Protein AF-A0A9W7CBT3-F1 (afdb_monomer_lite)

Structure (mmCIF, N/CA/C/O backbone):
data_AF-A0A9W7CBT3-F1
#
_entry.id   AF-A0A9W7CBT3-F1
#
loop_
_atom_site.group_PDB
_atom_site.id
_atom_site.type_symbol
_atom_site.label_atom_id
_atom_site.label_alt_id
_atom_site.label_comp_id
_atom_site.label_asym_id
_atom_site.label_entity_id
_atom_site.label_seq_id
_atom_site.pdbx_PDB_ins_code
_atom_site.Cartn_x
_atom_site.Cartn_y
_atom_site.Cartn_z
_atom_site.occupancy
_atom_site.B_iso_or_equiv
_atom_site.auth_seq_id
_atom_site.auth_comp_id
_atom_site.auth_asym_id
_atom_site.auth_atom_id
_atom_site.pdbx_PDB_model_num
ATOM 1 N N . MET A 1 1 ? 72.731 38.748 -38.210 1.00 48.28 1 MET A N 1
ATOM 2 C CA . MET A 1 1 ? 71.521 38.566 -37.379 1.00 48.28 1 MET A CA 1
ATOM 3 C C . MET A 1 1 ? 70.408 39.450 -37.916 1.00 48.28 1 MET A C 1
ATOM 5 O O . MET A 1 1 ? 70.454 40.651 -37.693 1.00 48.28 1 MET A O 1
ATOM 9 N N . THR A 1 2 ? 69.418 38.881 -38.605 1.00 46.97 2 THR A N 1
ATOM 10 C CA . THR A 1 2 ? 68.080 39.491 -38.714 1.00 46.97 2 THR A CA 1
ATOM 11 C C . THR A 1 2 ? 67.093 38.353 -38.960 1.00 46.97 2 THR A C 1
ATOM 13 O O . THR A 1 2 ? 67.033 37.811 -40.059 1.00 46.97 2 THR A O 1
ATOM 16 N N . GLN A 1 3 ? 66.394 37.897 -37.915 1.00 45.47 3 GLN A N 1
ATOM 17 C CA . GLN A 1 3 ? 65.294 36.953 -38.109 1.00 45.47 3 GLN A CA 1
ATOM 18 C C . GLN A 1 3 ? 64.149 37.700 -38.793 1.00 45.47 3 GLN A C 1
ATOM 20 O O . GLN A 1 3 ? 63.533 38.582 -38.200 1.00 45.47 3 GLN A O 1
ATOM 25 N N . VAL A 1 4 ? 63.889 37.363 -40.056 1.00 55.22 4 VAL A N 1
ATOM 26 C CA . VAL A 1 4 ? 62.707 37.821 -40.784 1.00 55.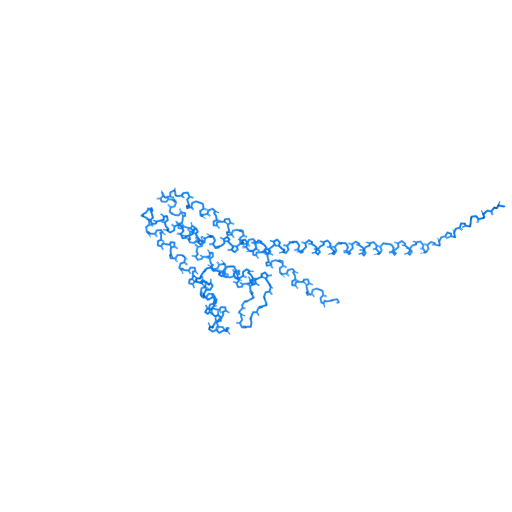22 4 VAL A CA 1
ATOM 27 C C . VAL A 1 4 ? 61.507 37.097 -40.185 1.00 55.22 4 VAL A C 1
ATOM 29 O O . VAL A 1 4 ? 61.288 35.911 -40.420 1.00 55.22 4 VAL A O 1
ATOM 32 N N . GLN A 1 5 ? 60.752 37.815 -39.361 1.00 53.84 5 GLN A N 1
ATOM 33 C CA . GLN A 1 5 ? 59.515 37.338 -38.765 1.00 53.84 5 GLN A CA 1
ATOM 34 C C . GLN A 1 5 ? 58.453 37.272 -39.874 1.00 53.84 5 GLN A C 1
ATOM 36 O O . GLN A 1 5 ? 57.788 38.257 -40.189 1.00 53.84 5 GLN A O 1
ATOM 41 N N . SER A 1 6 ? 58.335 36.120 -40.539 1.00 55.78 6 SER A N 1
ATOM 42 C CA . SER A 1 6 ? 57.326 35.900 -41.576 1.00 55.78 6 SER A CA 1
ATOM 43 C C . SER A 1 6 ? 55.936 35.885 -40.938 1.00 55.78 6 SER A C 1
ATOM 45 O O . SER A 1 6 ? 55.537 34.900 -40.310 1.00 55.78 6 SER A O 1
ATOM 47 N N . HIS A 1 7 ? 55.193 36.985 -41.071 1.00 55.69 7 HIS A N 1
ATOM 48 C CA . HIS A 1 7 ? 53.796 37.034 -40.659 1.00 55.69 7 HIS A CA 1
ATOM 49 C C . HIS A 1 7 ? 52.960 36.049 -41.496 1.00 55.69 7 HIS A C 1
ATOM 51 O O . HIS A 1 7 ? 53.066 36.048 -42.725 1.00 55.69 7 HIS A O 1
ATOM 57 N N . PRO A 1 8 ? 52.118 35.207 -40.869 1.00 62.19 8 PRO A N 1
ATOM 58 C CA . PRO A 1 8 ? 51.283 34.272 -41.609 1.00 62.19 8 PRO A CA 1
ATOM 59 C C . PRO A 1 8 ? 50.257 35.028 -42.477 1.00 62.19 8 PRO A C 1
ATOM 61 O O . PRO A 1 8 ? 49.714 36.045 -42.035 1.00 62.19 8 PRO A O 1
ATOM 64 N N . PRO A 1 9 ? 49.946 34.538 -43.693 1.00 65.75 9 PRO A N 1
ATOM 65 C CA . PRO A 1 9 ? 49.016 35.202 -44.602 1.00 65.75 9 PRO A CA 1
ATOM 66 C C . PRO A 1 9 ? 47.616 35.326 -43.982 1.00 65.75 9 PRO A C 1
ATOM 68 O O . PRO A 1 9 ? 47.065 34.362 -43.441 1.00 65.75 9 PRO A O 1
ATOM 71 N N . ASN A 1 10 ? 47.033 36.527 -44.074 1.00 67.06 10 ASN A N 1
ATOM 72 C CA . ASN A 1 10 ? 45.707 36.837 -43.539 1.00 67.06 10 ASN A CA 1
ATOM 73 C C . ASN A 1 10 ? 44.660 35.935 -44.221 1.00 67.06 10 ASN A C 1
ATOM 75 O O . ASN A 1 10 ? 44.536 35.967 -45.447 1.00 67.06 10 ASN A O 1
ATOM 79 N N . PRO A 1 11 ? 43.919 35.098 -43.473 1.00 63.03 11 PRO A N 1
ATOM 80 C CA . PRO A 1 11 ? 43.039 34.118 -44.086 1.00 63.03 11 PRO A CA 1
ATOM 81 C C . PRO A 1 11 ? 41.908 34.800 -44.858 1.00 63.03 11 PRO A C 1
ATOM 83 O O . PRO A 1 11 ? 41.300 35.757 -44.367 1.00 63.03 11 PRO A O 1
ATOM 86 N N . SER A 1 12 ? 41.608 34.266 -46.045 1.00 70.50 12 SER A N 1
ATOM 87 C CA . SER A 1 12 ? 40.535 34.753 -46.910 1.00 70.50 12 SER A CA 1
ATOM 88 C C . SER A 1 12 ? 39.185 34.791 -46.167 1.00 70.50 12 SER A C 1
ATOM 90 O O . SER A 1 12 ? 38.934 33.962 -45.280 1.00 70.50 12 SER A O 1
ATOM 92 N N . PRO A 1 13 ? 38.297 35.746 -46.496 1.00 71.50 13 PRO A N 1
ATOM 93 C CA . PRO A 1 13 ? 37.038 35.956 -45.776 1.00 71.50 13 PRO A CA 1
ATOM 94 C C . PRO A 1 13 ? 36.154 34.698 -45.700 1.00 71.50 13 PRO A C 1
ATOM 96 O O . PRO A 1 13 ? 35.570 34.413 -44.653 1.00 71.50 13 PRO A O 1
ATOM 99 N N . THR A 1 14 ? 36.150 33.868 -46.744 1.00 69.31 14 THR A N 1
ATOM 100 C CA . THR A 1 14 ? 35.477 32.558 -46.780 1.00 69.31 14 THR A CA 1
ATOM 101 C C . THR A 1 14 ? 36.038 31.562 -45.762 1.00 69.31 14 THR A C 1
ATOM 103 O O . THR A 1 14 ? 35.271 30.861 -45.104 1.00 69.31 14 THR A O 1
ATOM 106 N N . ARG A 1 15 ? 37.360 31.534 -45.545 1.00 70.88 15 ARG A N 1
ATOM 107 C CA . ARG A 1 15 ? 38.022 30.645 -44.569 1.00 70.88 15 ARG A CA 1
ATOM 108 C C . ARG A 1 15 ? 37.773 31.074 -43.117 1.00 70.88 15 ARG A C 1
ATOM 110 O O . ARG A 1 15 ? 37.774 30.239 -42.211 1.00 70.88 15 ARG A O 1
ATOM 117 N N . LYS A 1 16 ? 37.538 32.372 -42.882 1.00 74.19 16 LYS A N 1
ATOM 118 C CA . LYS A 1 16 ? 37.101 32.899 -41.574 1.00 74.19 16 LYS A CA 1
ATOM 119 C C . LYS A 1 16 ? 35.650 32.510 -41.276 1.00 74.19 16 LYS A C 1
ATOM 121 O O . LYS A 1 16 ? 35.351 32.121 -40.147 1.00 74.19 16 LYS A O 1
ATOM 126 N N . LEU A 1 17 ? 34.770 32.561 -42.280 1.00 72.44 17 LEU A N 1
ATOM 127 C CA . LEU A 1 17 ? 33.355 32.214 -42.131 1.00 72.44 17 LEU A CA 1
ATOM 128 C C . LEU A 1 17 ? 33.153 30.715 -41.857 1.00 72.44 17 LEU A C 1
ATOM 130 O O . LEU A 1 17 ? 32.450 30.361 -40.912 1.00 72.44 17 LEU A O 1
ATOM 134 N N . THR A 1 18 ? 33.833 29.835 -42.598 1.00 72.25 18 THR A N 1
ATOM 135 C CA . THR A 1 18 ? 33.759 28.378 -42.384 1.00 72.25 18 THR A CA 1
ATOM 136 C C . THR A 1 18 ? 34.291 27.963 -41.015 1.00 72.25 18 THR A C 1
ATOM 138 O O . THR A 1 18 ? 33.652 27.170 -40.328 1.00 72.25 18 THR A O 1
ATOM 141 N N . ARG A 1 19 ? 35.394 28.563 -40.543 1.00 73.50 19 ARG A N 1
ATOM 142 C CA . ARG A 1 19 ? 35.886 28.353 -39.168 1.00 73.50 19 ARG A CA 1
ATOM 143 C C . ARG A 1 19 ? 34.894 28.829 -38.106 1.00 73.50 19 ARG A C 1
ATOM 145 O O . ARG A 1 19 ? 34.765 28.180 -37.072 1.00 73.50 19 ARG A O 1
ATOM 152 N N . LYS A 1 20 ? 34.190 29.941 -38.342 1.00 74.44 20 LYS A N 1
ATOM 153 C CA . LYS A 1 20 ? 33.182 30.473 -37.410 1.00 74.44 20 LYS A CA 1
ATOM 154 C C . LYS A 1 20 ? 31.932 29.587 -37.355 1.00 74.44 20 LYS A C 1
ATOM 156 O O . LYS A 1 20 ? 31.414 29.356 -36.266 1.00 74.44 20 LYS A O 1
ATOM 161 N N . LEU A 1 21 ? 31.487 29.063 -38.499 1.00 71.50 21 LEU A N 1
ATOM 162 C CA . LEU A 1 21 ? 30.360 28.128 -38.590 1.00 71.50 21 LEU A CA 1
ATOM 163 C C . LEU A 1 21 ? 30.697 26.764 -37.975 1.00 71.50 21 LEU A C 1
ATOM 165 O O . LEU A 1 21 ? 29.933 26.283 -37.148 1.00 71.50 21 LEU A O 1
ATOM 169 N N . SER A 1 22 ? 31.874 26.208 -38.278 1.00 73.88 22 SER A N 1
ATOM 170 C CA . SER A 1 22 ? 32.367 24.958 -37.681 1.00 73.88 22 SER A CA 1
ATOM 171 C C . SER A 1 22 ? 32.554 25.068 -36.162 1.00 73.88 22 SER A C 1
ATOM 173 O O . SER A 1 22 ? 32.181 24.154 -35.433 1.00 73.88 22 SER A O 1
ATOM 175 N N . ARG A 1 23 ? 33.037 26.215 -35.655 1.00 71.06 23 ARG A N 1
ATOM 176 C CA . ARG A 1 23 ? 33.070 26.481 -34.206 1.00 71.06 23 ARG A CA 1
ATOM 177 C C . ARG A 1 23 ? 31.676 26.579 -33.593 1.00 71.06 23 ARG A C 1
ATOM 179 O O . ARG A 1 23 ? 31.477 26.107 -32.482 1.00 71.06 23 ARG A O 1
ATOM 186 N N . ARG A 1 24 ? 30.709 27.202 -34.277 1.00 68.00 24 ARG A N 1
ATOM 187 C CA . ARG A 1 24 ? 29.325 27.290 -33.780 1.00 68.00 24 ARG A CA 1
ATOM 188 C C . ARG A 1 24 ? 28.649 25.922 -33.734 1.00 68.00 24 ARG A C 1
ATOM 190 O O . ARG A 1 24 ? 27.991 25.636 -32.741 1.00 68.00 24 ARG A O 1
ATOM 197 N N . SER A 1 25 ? 28.849 25.075 -34.745 1.00 70.31 25 SER A N 1
ATOM 198 C CA . SER A 1 25 ? 28.314 23.711 -34.744 1.00 70.31 25 SER A CA 1
ATOM 199 C C . SER A 1 25 ? 29.002 22.829 -33.701 1.00 70.31 25 SER A C 1
ATOM 201 O O . SER A 1 25 ? 28.326 22.096 -32.990 1.00 70.31 25 SER A O 1
ATOM 203 N N . SER A 1 26 ? 30.324 22.938 -33.520 1.00 73.06 26 SER A N 1
ATOM 204 C CA . SER A 1 26 ? 31.024 22.193 -32.465 1.00 73.06 26 SER A CA 1
ATOM 205 C C . SER A 1 26 ? 30.615 22.648 -31.061 1.00 73.06 26 SER A C 1
ATOM 207 O O . SER A 1 26 ? 30.507 21.824 -30.161 1.00 73.06 26 SER A O 1
ATOM 209 N N . LEU A 1 27 ? 30.357 23.947 -30.868 1.00 72.75 27 LEU A N 1
ATOM 210 C CA . LEU A 1 27 ? 29.841 24.483 -29.607 1.00 72.75 27 LEU A CA 1
ATOM 211 C C . LEU A 1 27 ? 28.404 24.015 -29.342 1.00 72.75 27 LEU A C 1
ATOM 213 O O . LEU A 1 27 ? 28.106 23.647 -28.211 1.00 72.75 27 LEU A O 1
ATOM 217 N N . SER A 1 28 ? 27.534 23.959 -30.360 1.00 76.19 28 SER A N 1
ATOM 218 C CA . SER A 1 28 ? 26.169 23.449 -30.174 1.00 76.19 28 SER A CA 1
ATOM 219 C C . SER A 1 28 ? 26.147 21.947 -29.889 1.00 76.19 28 SER A C 1
ATOM 221 O O . SER A 1 28 ? 25.353 21.508 -29.063 1.00 76.19 28 SER A O 1
ATOM 223 N N . LEU A 1 29 ? 27.035 21.164 -30.513 1.00 77.00 29 LEU A N 1
ATOM 224 C CA . LEU A 1 29 ? 27.194 19.737 -30.220 1.00 77.00 29 LEU A CA 1
ATOM 225 C C . LEU A 1 29 ? 27.747 19.510 -28.808 1.00 77.00 29 LEU A C 1
ATOM 227 O O . LEU A 1 29 ? 27.173 18.731 -28.057 1.00 77.00 29 LEU A O 1
ATOM 231 N N . ALA A 1 30 ? 28.781 20.247 -28.394 1.00 79.88 30 ALA A N 1
ATOM 232 C CA . ALA A 1 30 ? 29.319 20.158 -27.034 1.00 79.88 30 ALA A CA 1
ATOM 233 C C . ALA A 1 30 ? 28.287 20.572 -25.970 1.00 79.88 30 ALA A C 1
ATOM 235 O O . ALA A 1 30 ? 28.212 19.978 -24.890 1.00 79.88 30 ALA A O 1
ATOM 236 N N . GLN A 1 31 ? 27.458 21.571 -26.278 1.00 83.50 31 GLN A N 1
ATOM 237 C CA . GLN A 1 31 ? 26.364 22.006 -25.415 1.00 83.50 31 GLN A CA 1
ATOM 238 C C . GLN A 1 31 ? 25.242 20.957 -25.355 1.00 83.50 31 GLN A C 1
ATOM 240 O O . GLN A 1 31 ? 24.739 20.676 -24.268 1.00 83.50 31 GLN A O 1
ATOM 245 N N . ALA A 1 32 ? 24.912 20.313 -26.479 1.00 77.31 32 ALA A N 1
ATOM 246 C CA . ALA A 1 32 ? 23.964 19.201 -26.528 1.00 77.31 32 ALA A CA 1
ATOM 247 C C . ALA A 1 32 ? 24.470 17.969 -25.759 1.00 77.31 32 ALA A C 1
ATOM 249 O O . ALA A 1 32 ? 23.719 17.384 -24.981 1.00 77.31 32 ALA A O 1
ATOM 250 N N . GLU A 1 33 ? 25.749 17.609 -25.892 1.00 82.12 33 GLU A N 1
ATOM 251 C CA . GLU A 1 33 ? 26.363 16.515 -25.131 1.00 82.12 33 GLU A CA 1
ATOM 252 C C . GLU A 1 33 ? 26.391 16.804 -23.628 1.00 82.12 33 GLU A C 1
ATOM 254 O O . GLU A 1 33 ? 26.099 15.925 -22.814 1.00 82.12 33 GLU A O 1
ATOM 259 N N . SER A 1 34 ? 26.714 18.042 -23.246 1.00 80.25 34 SER A N 1
ATOM 260 C CA . SER A 1 34 ? 26.710 18.472 -21.845 1.00 80.25 34 SER A CA 1
ATOM 261 C C . SER A 1 34 ? 25.300 18.416 -21.258 1.00 80.25 34 SER A C 1
ATOM 263 O O . SER A 1 34 ? 25.109 17.902 -20.156 1.00 80.25 34 SER A O 1
ATOM 265 N N . PHE A 1 35 ? 24.297 18.863 -22.017 1.00 79.12 35 PHE A N 1
ATOM 266 C CA . PHE A 1 35 ? 22.891 18.780 -21.632 1.00 79.12 35 PHE A CA 1
ATOM 267 C C . PHE A 1 35 ? 22.400 17.327 -21.538 1.00 79.12 35 PHE A C 1
ATOM 269 O O . PHE A 1 35 ? 21.711 16.962 -20.585 1.00 79.12 35 PHE A O 1
ATOM 276 N N . HIS A 1 36 ? 22.810 16.458 -22.464 1.00 76.06 36 HIS A N 1
ATOM 277 C CA . HIS A 1 36 ? 22.506 15.028 -22.415 1.00 76.06 36 HIS A CA 1
ATOM 278 C C . HIS A 1 36 ? 23.139 14.347 -21.187 1.00 76.06 36 HIS A C 1
ATOM 280 O O . HIS A 1 36 ? 22.475 13.584 -20.490 1.00 76.06 36 HIS A O 1
ATOM 286 N N . LYS A 1 37 ? 24.399 14.664 -20.857 1.00 79.81 37 LYS A N 1
ATOM 287 C CA . LYS A 1 37 ? 25.078 14.146 -19.652 1.00 79.81 37 LYS A CA 1
ATOM 288 C C . LYS A 1 37 ? 24.457 14.660 -18.351 1.00 79.81 37 LYS A C 1
ATOM 290 O O . LYS A 1 37 ? 24.375 13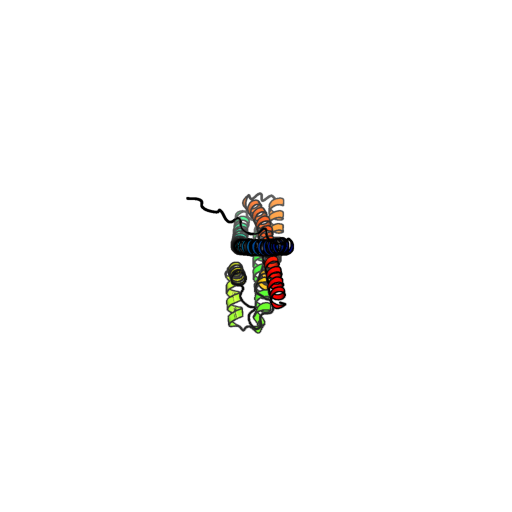.913 -17.379 1.00 79.81 37 LYS A O 1
ATOM 295 N N . LEU A 1 38 ? 24.045 15.926 -18.306 1.00 81.19 38 LEU A N 1
ATOM 296 C CA . LEU A 1 38 ? 23.375 16.507 -17.139 1.00 81.19 38 LEU A CA 1
ATOM 297 C C . LEU A 1 38 ? 21.983 15.904 -16.947 1.00 81.19 38 LEU A C 1
ATOM 299 O O . LEU A 1 38 ? 21.648 15.476 -15.844 1.00 81.19 38 LEU A O 1
ATOM 303 N N . SER A 1 39 ? 21.198 15.817 -18.021 1.00 79.31 39 SER A N 1
ATOM 304 C CA . SER A 1 39 ? 19.860 15.228 -17.973 1.00 79.31 39 SER A CA 1
ATOM 305 C C . SER A 1 39 ? 19.897 13.746 -17.605 1.00 79.31 39 SER A C 1
ATOM 307 O O . SER A 1 39 ? 19.093 13.325 -16.781 1.00 79.31 39 SER A O 1
ATOM 309 N N . SER A 1 40 ? 20.852 12.959 -18.112 1.00 75.69 40 SER A N 1
ATOM 310 C CA . SER A 1 40 ? 20.971 11.542 -17.748 1.00 75.69 40 SER A CA 1
ATOM 311 C C . SER A 1 40 ? 21.331 11.334 -16.274 1.00 75.69 40 SER A C 1
ATOM 313 O O . SER A 1 40 ? 20.710 10.502 -15.614 1.00 75.69 40 SER A O 1
ATOM 315 N N . LYS A 1 41 ? 22.258 12.130 -15.719 1.00 80.94 41 LYS A N 1
ATOM 316 C CA . LYS A 1 41 ? 22.589 12.109 -14.282 1.00 80.94 41 LYS A CA 1
ATOM 317 C C . LYS A 1 41 ? 21.410 12.531 -13.413 1.00 80.94 41 LYS A C 1
ATOM 319 O O . LYS A 1 41 ? 21.115 11.863 -12.426 1.00 80.94 41 LYS A O 1
ATOM 324 N N . ALA A 1 42 ? 20.728 13.612 -13.792 1.00 81.75 42 ALA A N 1
ATOM 325 C CA . ALA A 1 42 ? 19.547 14.081 -13.082 1.00 81.75 42 ALA A CA 1
ATOM 326 C C . ALA A 1 42 ? 18.466 12.995 -13.065 1.00 81.75 42 ALA A C 1
ATOM 328 O O . ALA A 1 42 ? 17.979 12.649 -12.000 1.00 81.75 42 ALA A O 1
ATOM 329 N N . LEU A 1 43 ? 18.147 12.393 -14.212 1.00 75.56 43 LEU A N 1
ATOM 330 C CA . LEU A 1 43 ? 17.157 11.315 -14.313 1.00 75.56 43 LEU A CA 1
ATOM 331 C C . LEU A 1 43 ? 17.527 10.090 -13.476 1.00 75.56 43 LEU A C 1
ATOM 333 O O . LEU A 1 43 ? 16.654 9.485 -12.864 1.00 75.56 43 LEU A O 1
ATOM 337 N N . TRP A 1 44 ? 18.808 9.719 -13.442 1.00 72.50 44 TRP A N 1
ATOM 338 C CA . TRP A 1 44 ? 19.266 8.596 -12.628 1.00 72.50 44 TRP A CA 1
ATOM 339 C C . TRP A 1 44 ? 19.105 8.885 -11.131 1.00 72.50 44 TRP A C 1
ATOM 341 O O . TRP A 1 44 ? 18.655 8.018 -10.385 1.00 72.50 44 TRP A O 1
ATOM 351 N N . SER A 1 45 ? 19.400 10.121 -10.718 1.00 85.25 45 SER A N 1
ATOM 352 C CA . SER A 1 45 ? 19.147 10.612 -9.360 1.00 85.25 45 SER A CA 1
ATOM 353 C C . SER A 1 45 ? 17.651 10.589 -9.021 1.00 85.25 45 SER A C 1
ATOM 355 O O . SER A 1 45 ? 17.258 9.970 -8.035 1.00 85.25 45 SER A O 1
ATOM 357 N N . TRP A 1 46 ? 16.808 11.174 -9.880 1.00 79.19 46 TRP A N 1
ATOM 358 C CA . TRP A 1 46 ? 15.349 11.212 -9.713 1.00 79.19 46 TRP A CA 1
ATOM 359 C C . TRP A 1 46 ? 14.736 9.815 -9.607 1.00 79.19 46 TRP A C 1
ATOM 361 O O . TRP A 1 46 ? 13.948 9.563 -8.701 1.00 79.19 46 TRP A O 1
ATOM 371 N N . ARG A 1 47 ? 15.187 8.872 -10.440 1.00 80.88 47 ARG A N 1
ATOM 372 C CA . ARG A 1 47 ? 14.741 7.475 -10.390 1.00 80.88 47 ARG A CA 1
ATOM 373 C C . ARG A 1 47 ? 15.020 6.824 -9.037 1.00 80.88 47 ARG A C 1
ATOM 375 O O . ARG A 1 47 ? 14.172 6.116 -8.504 1.00 80.88 47 ARG A O 1
ATOM 382 N N . ASN A 1 48 ? 16.209 7.038 -8.477 1.00 86.12 48 ASN A N 1
ATOM 383 C CA . ASN A 1 48 ? 16.541 6.461 -7.176 1.00 86.12 48 ASN A CA 1
ATOM 384 C C . ASN A 1 48 ? 15.677 7.070 -6.070 1.00 86.12 48 ASN A C 1
ATOM 386 O O . ASN A 1 48 ? 15.224 6.341 -5.194 1.00 86.12 48 ASN A O 1
ATOM 390 N N . VAL A 1 49 ? 15.402 8.376 -6.142 1.00 87.00 49 VAL A N 1
ATOM 391 C CA . VAL A 1 49 ? 14.497 9.054 -5.205 1.00 87.00 49 VAL A CA 1
ATOM 392 C C . VAL A 1 49 ? 13.074 8.495 -5.311 1.00 87.00 49 VAL A C 1
ATOM 394 O O . VAL A 1 49 ? 12.493 8.178 -4.277 1.00 87.00 49 VAL A O 1
ATOM 397 N N . SER A 1 50 ? 12.542 8.295 -6.524 1.00 87.06 50 SER A N 1
ATOM 398 C CA . SER A 1 50 ? 11.221 7.674 -6.736 1.00 87.06 50 SER A CA 1
ATOM 399 C C . SER A 1 50 ? 11.160 6.263 -6.140 1.00 87.06 50 SER A C 1
ATOM 401 O O . SER A 1 50 ? 10.275 5.953 -5.344 1.00 87.06 50 SER A O 1
ATOM 403 N N . ASN A 1 51 ? 12.158 5.424 -6.435 1.00 89.88 51 ASN A N 1
ATOM 404 C CA . ASN A 1 51 ? 12.228 4.060 -5.907 1.00 89.88 51 ASN A CA 1
ATOM 405 C C . ASN A 1 51 ? 12.296 4.028 -4.371 1.00 89.88 51 ASN A C 1
ATOM 407 O O . ASN A 1 51 ? 11.619 3.218 -3.741 1.00 89.88 51 ASN A O 1
ATOM 411 N N . ILE A 1 52 ? 13.091 4.911 -3.759 1.00 90.94 52 ILE A N 1
ATOM 412 C CA . ILE A 1 52 ? 13.168 5.039 -2.297 1.00 90.94 52 ILE A CA 1
ATOM 413 C C . ILE A 1 52 ? 11.809 5.465 -1.734 1.00 90.94 52 ILE A C 1
ATOM 415 O O . ILE A 1 52 ? 11.335 4.862 -0.775 1.00 90.94 52 ILE A O 1
ATOM 419 N N . ALA A 1 53 ? 11.158 6.455 -2.347 1.00 92.12 53 ALA A N 1
ATOM 420 C CA . ALA A 1 53 ? 9.840 6.914 -1.927 1.00 92.12 53 ALA A CA 1
ATOM 421 C C . ALA A 1 53 ? 8.790 5.793 -1.999 1.00 92.12 53 ALA A C 1
ATOM 423 O O . ALA A 1 53 ? 7.982 5.663 -1.082 1.00 92.12 53 ALA A O 1
ATOM 424 N N . LEU A 1 54 ? 8.838 4.929 -3.020 1.00 91.50 54 LEU A N 1
ATOM 425 C CA . LEU A 1 54 ? 7.976 3.745 -3.101 1.00 91.50 54 LEU A CA 1
ATOM 426 C C . LEU A 1 54 ? 8.249 2.742 -1.977 1.00 91.50 54 LEU A C 1
ATOM 428 O O . LEU A 1 54 ? 7.296 2.257 -1.369 1.00 91.50 54 LEU A O 1
ATOM 432 N N . TYR A 1 55 ? 9.510 2.445 -1.654 1.00 92.25 55 TYR A N 1
ATOM 433 C CA . TYR A 1 55 ? 9.825 1.554 -0.530 1.00 92.25 55 TYR A CA 1
ATOM 434 C C . TYR A 1 55 ? 9.365 2.129 0.810 1.00 92.25 55 TYR A C 1
ATOM 436 O O . TYR A 1 55 ? 8.775 1.408 1.613 1.00 92.25 55 TYR A O 1
ATOM 444 N N . ILE A 1 56 ? 9.561 3.433 1.027 1.00 92.75 56 ILE A N 1
ATOM 445 C CA . ILE A 1 56 ? 9.024 4.134 2.201 1.00 92.75 56 ILE A CA 1
ATOM 446 C C . ILE A 1 56 ? 7.496 4.020 2.217 1.00 92.75 56 ILE A C 1
ATOM 448 O O . ILE A 1 56 ? 6.914 3.746 3.259 1.00 92.75 56 ILE A O 1
ATOM 452 N N . SER A 1 57 ? 6.843 4.159 1.062 1.00 89.62 57 SER A N 1
ATOM 453 C CA . SER A 1 57 ? 5.387 4.048 0.944 1.00 89.62 57 SER A CA 1
ATOM 454 C C . SER A 1 57 ? 4.865 2.647 1.303 1.00 89.62 57 SER A C 1
ATOM 456 O O . SER A 1 57 ? 3.843 2.533 1.976 1.00 89.62 57 SER A O 1
ATOM 458 N N . ALA A 1 58 ? 5.591 1.583 0.936 1.00 90.88 58 ALA A N 1
ATOM 459 C CA . ALA A 1 58 ? 5.273 0.220 1.361 1.00 90.88 58 ALA A CA 1
ATOM 460 C C . ALA A 1 58 ? 5.453 0.041 2.873 1.00 90.88 58 ALA A C 1
ATOM 462 O O . ALA A 1 58 ? 4.575 -0.521 3.521 1.00 90.88 58 ALA A O 1
ATOM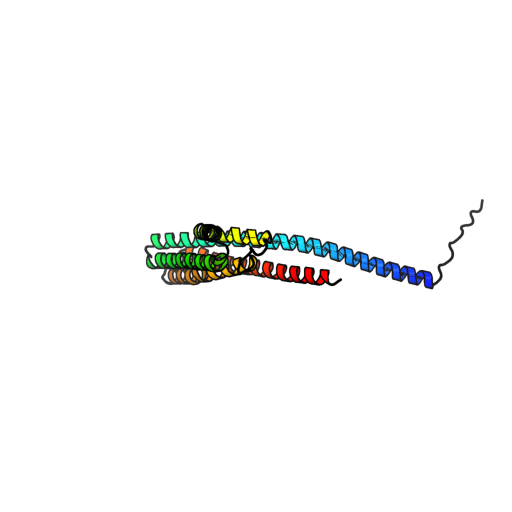 463 N N . GLY A 1 59 ? 6.547 0.560 3.441 1.00 90.44 59 GLY A N 1
ATOM 464 C CA . GLY A 1 59 ? 6.776 0.519 4.887 1.00 90.44 59 GLY A CA 1
ATOM 465 C C . GLY A 1 59 ? 5.688 1.254 5.674 1.00 90.44 59 GLY A C 1
ATOM 466 O O . GLY A 1 59 ? 5.162 0.716 6.641 1.00 90.44 59 GLY A O 1
ATOM 467 N N . LEU A 1 60 ? 5.291 2.445 5.220 1.00 89.38 60 LEU A N 1
ATOM 468 C CA . LEU A 1 60 ? 4.207 3.218 5.833 1.00 89.38 60 LEU A CA 1
ATOM 469 C C . LEU A 1 60 ? 2.862 2.492 5.773 1.00 89.38 60 LEU A C 1
ATOM 471 O O . LEU A 1 60 ? 2.112 2.544 6.736 1.00 89.38 60 LEU A O 1
ATOM 475 N N . SER A 1 61 ? 2.575 1.783 4.682 1.00 87.94 61 SER A N 1
ATOM 476 C CA . SER A 1 61 ? 1.366 0.961 4.578 1.00 87.94 61 SER A CA 1
ATOM 477 C C . SER A 1 61 ? 1.368 -0.214 5.561 1.00 87.94 61 SER A C 1
ATOM 479 O O . SER A 1 61 ? 0.339 -0.507 6.154 1.00 87.94 61 SER A O 1
ATOM 481 N N . MET A 1 62 ? 2.515 -0.856 5.790 1.00 87.69 62 MET A N 1
ATOM 482 C CA . MET A 1 62 ? 2.614 -1.901 6.817 1.00 87.69 62 MET A CA 1
ATOM 483 C C . MET A 1 62 ? 2.436 -1.330 8.232 1.00 87.69 62 MET A C 1
ATOM 485 O O . MET A 1 62 ? 1.886 -2.002 9.096 1.00 87.69 62 MET A O 1
ATOM 489 N N . ILE A 1 63 ? 2.896 -0.098 8.469 1.00 87.38 63 ILE A N 1
ATOM 490 C CA . ILE A 1 63 ? 2.713 0.609 9.744 1.00 87.38 63 ILE A CA 1
ATOM 491 C C . ILE A 1 63 ? 1.246 1.014 9.958 1.00 87.38 63 ILE A C 1
ATOM 493 O O . ILE A 1 63 ? 0.776 0.946 11.087 1.00 87.38 63 ILE A O 1
ATOM 497 N N . ASP A 1 64 ? 0.521 1.397 8.905 1.00 85.31 64 ASP A N 1
ATOM 498 C CA . ASP A 1 64 ? -0.910 1.747 8.969 1.00 85.31 64 ASP A CA 1
ATOM 499 C C . ASP A 1 64 ? -1.736 0.589 9.556 1.00 85.31 64 ASP A C 1
ATOM 501 O O . ASP A 1 64 ? -2.425 0.767 10.556 1.00 85.31 64 ASP A O 1
ATOM 505 N N . LEU A 1 65 ? -1.509 -0.636 9.066 1.00 85.81 65 LEU A N 1
ATOM 506 C CA . LEU A 1 65 ? -2.113 -1.852 9.622 1.00 85.81 65 LEU A CA 1
ATOM 507 C C . LEU A 1 65 ? -1.791 -2.052 11.115 1.00 85.81 65 LEU A C 1
ATOM 509 O O . LEU A 1 65 ? -2.632 -2.520 11.884 1.00 85.81 65 LEU A O 1
ATOM 513 N N . LEU A 1 66 ? -0.569 -1.724 11.550 1.00 86.56 66 LEU A N 1
ATOM 514 C CA . LEU A 1 66 ? -0.205 -1.815 12.968 1.00 86.56 66 LEU A CA 1
ATOM 515 C C . LEU A 1 66 ? -0.992 -0.808 13.809 1.00 86.56 66 LEU A C 1
ATOM 517 O O . LEU A 1 66 ? -1.410 -1.147 14.915 1.00 86.56 66 LEU A O 1
ATOM 521 N N . PHE A 1 67 ? -1.211 0.404 13.293 1.00 87.69 67 PHE A N 1
ATOM 522 C CA . PHE A 1 67 ? -2.062 1.390 13.954 1.00 87.69 67 PHE A CA 1
ATOM 523 C C . PHE A 1 67 ? -3.519 0.929 14.015 1.00 87.69 67 PHE A C 1
ATOM 525 O O . PHE A 1 67 ? -4.140 1.095 15.061 1.00 87.69 67 PHE A O 1
ATOM 532 N N . ASP A 1 68 ? -4.044 0.291 12.970 1.00 85.69 68 ASP A N 1
ATOM 533 C CA . ASP A 1 68 ? -5.403 -0.259 12.992 1.00 85.69 68 ASP A CA 1
ATOM 534 C C . ASP A 1 68 ? -5.561 -1.358 14.056 1.00 85.69 68 ASP A C 1
ATOM 536 O O . ASP A 1 68 ? -6.536 -1.362 14.809 1.00 85.69 68 ASP A O 1
ATOM 540 N N . ILE A 1 69 ? -4.571 -2.248 14.201 1.00 88.38 69 ILE A N 1
ATOM 541 C CA . ILE A 1 69 ? -4.555 -3.270 15.263 1.00 88.38 69 ILE A CA 1
ATOM 542 C C . ILE A 1 69 ? -4.439 -2.626 16.652 1.00 88.38 69 ILE A C 1
ATOM 544 O O . ILE A 1 69 ? -5.153 -3.029 17.573 1.00 88.38 69 ILE A O 1
ATOM 548 N N . ALA A 1 70 ? -3.574 -1.622 16.811 1.00 89.12 70 ALA A N 1
ATOM 549 C CA . ALA A 1 70 ? -3.439 -0.891 18.070 1.00 89.12 70 ALA A CA 1
ATOM 550 C C . ALA A 1 70 ? -4.759 -0.206 18.462 1.00 89.12 70 ALA A C 1
ATOM 552 O O . ALA A 1 70 ? -5.159 -0.255 19.621 1.00 89.12 70 ALA A O 1
ATOM 553 N N . MET A 1 71 ? -5.488 0.346 17.489 1.00 88.44 71 MET A N 1
ATOM 554 C CA . MET A 1 71 ? -6.811 0.929 17.716 1.00 88.44 71 MET A CA 1
ATOM 555 C C . MET A 1 71 ? -7.853 -0.109 18.140 1.00 88.44 71 MET A C 1
ATOM 557 O O . MET A 1 71 ? -8.705 0.194 18.971 1.00 88.44 71 MET A O 1
ATOM 561 N N . VAL A 1 72 ? -7.794 -1.342 17.626 1.00 90.12 72 VAL A N 1
ATOM 562 C CA . VAL A 1 72 ? -8.663 -2.430 18.111 1.00 90.12 72 VAL A CA 1
ATOM 563 C C . VAL A 1 72 ? -8.410 -2.709 19.594 1.00 90.12 72 VAL A C 1
ATOM 565 O O . VAL A 1 72 ? -9.372 -2.874 20.343 1.00 90.12 72 VAL A O 1
ATOM 568 N N . GLN A 1 73 ? -7.144 -2.748 20.024 1.00 88.75 73 GLN A N 1
ATOM 569 C CA . GLN A 1 73 ? -6.787 -2.948 21.434 1.00 88.75 73 GLN A CA 1
ATOM 570 C C . GLN A 1 73 ? -7.289 -1.794 22.304 1.00 88.75 73 GLN A C 1
ATOM 572 O O . GLN A 1 73 ? -7.989 -2.039 23.282 1.00 88.75 73 GLN A O 1
ATOM 577 N N . GLU A 1 74 ? -7.045 -0.554 21.877 1.00 88.38 74 GLU A N 1
ATOM 578 C CA . GLU A 1 74 ? -7.533 0.651 22.553 1.00 88.38 74 GLU A CA 1
ATOM 579 C C . GLU A 1 74 ? -9.062 0.620 22.738 1.00 88.38 74 GLU A C 1
ATOM 581 O O . GLU A 1 74 ? -9.576 0.921 23.814 1.00 88.38 74 GLU A O 1
ATOM 586 N N . TYR A 1 75 ? -9.817 0.194 21.719 1.00 88.31 75 TYR A N 1
ATOM 587 C CA . TYR A 1 75 ? -11.274 0.083 21.824 1.00 88.31 75 TYR A CA 1
ATOM 588 C C . TYR A 1 75 ? -11.743 -1.015 22.781 1.00 88.31 75 TYR A C 1
ATOM 590 O O . TYR A 1 75 ? -12.810 -0.869 23.381 1.00 88.31 75 TYR A O 1
ATOM 598 N N . TYR A 1 76 ? -10.989 -2.105 22.933 1.00 88.06 76 TYR A N 1
ATOM 599 C CA . TYR A 1 76 ? -11.285 -3.108 23.956 1.00 88.06 76 TYR A CA 1
ATOM 600 C C . TYR A 1 76 ? -10.981 -2.584 25.361 1.00 88.06 76 TYR A C 1
ATOM 602 O O . TYR A 1 76 ? -11.817 -2.742 26.250 1.00 88.06 76 TYR A O 1
ATOM 610 N N . ASP A 1 77 ? -9.842 -1.917 25.544 1.00 87.44 77 ASP A N 1
ATOM 611 C CA . ASP A 1 77 ? -9.431 -1.348 26.832 1.00 87.44 77 ASP A CA 1
ATOM 612 C C . ASP A 1 77 ? -10.380 -0.237 27.296 1.00 87.44 77 ASP A C 1
ATOM 614 O O . ASP A 1 77 ? -10.641 -0.074 28.489 1.00 87.44 77 ASP A O 1
ATOM 618 N N . ALA A 1 78 ? -10.963 0.490 26.346 1.00 84.69 78 ALA A N 1
ATOM 619 C CA . ALA A 1 78 ? -11.907 1.561 26.609 1.00 84.69 78 ALA A CA 1
ATOM 620 C C . ALA A 1 78 ? -13.386 1.104 26.656 1.00 84.69 78 ALA A C 1
ATOM 622 O O . ALA A 1 78 ? -14.284 1.944 26.567 1.00 84.69 78 ALA A O 1
ATOM 623 N N . ASP A 1 79 ? -13.641 -0.208 26.783 1.00 86.50 79 ASP A N 1
ATOM 624 C CA . ASP A 1 79 ? -14.966 -0.855 26.874 1.00 86.50 79 ASP A CA 1
ATOM 625 C C . ASP A 1 79 ? -15.928 -0.475 25.729 1.00 86.50 79 ASP A C 1
ATOM 627 O O . ASP A 1 79 ? -17.135 -0.273 25.890 1.00 86.50 79 ASP A O 1
ATOM 631 N N . GLN A 1 80 ? -15.378 -0.370 24.518 1.00 84.88 80 GLN A N 1
ATOM 632 C CA . GLN A 1 80 ? -16.098 -0.012 23.300 1.00 84.88 80 GLN A CA 1
ATOM 633 C C . GLN A 1 80 ? -16.057 -1.131 22.247 1.00 84.88 80 GLN A C 1
ATOM 635 O O . GLN A 1 80 ? -15.589 -0.942 21.117 1.00 84.88 80 GLN A O 1
ATOM 640 N N . PRO A 1 81 ? -16.662 -2.302 22.538 1.00 86.38 81 PRO A N 1
ATOM 641 C CA . PRO A 1 81 ? -16.579 -3.477 21.670 1.00 86.38 81 PRO A CA 1
ATOM 642 C C . PRO A 1 81 ? -17.224 -3.259 20.296 1.00 86.38 81 PRO A C 1
ATOM 644 O O . PRO A 1 81 ? -16.876 -3.939 19.332 1.00 86.38 81 PRO A O 1
ATOM 647 N N . LYS A 1 82 ? -18.154 -2.300 20.177 1.00 89.25 82 LYS A N 1
ATOM 648 C CA . LYS A 1 82 ? -18.777 -1.937 18.895 1.00 89.25 82 LYS A CA 1
ATOM 649 C C . LYS A 1 82 ? -17.763 -1.339 17.919 1.00 89.25 82 LYS A C 1
ATOM 651 O O . LYS A 1 82 ? -17.772 -1.721 16.753 1.00 89.25 82 LYS A O 1
ATOM 656 N N . PHE A 1 83 ? -16.894 -0.444 18.392 1.00 88.19 83 PHE A N 1
ATOM 657 C CA . PHE A 1 83 ? -15.855 0.174 17.567 1.00 88.19 83 PHE A CA 1
ATOM 658 C C . PHE A 1 83 ? -14.739 -0.827 17.258 1.00 88.19 83 PHE A C 1
ATOM 660 O O . PHE A 1 83 ? -14.372 -0.963 16.096 1.00 88.19 83 PHE A O 1
ATOM 667 N N . ALA A 1 84 ? -14.323 -1.636 18.241 1.00 88.31 84 ALA A N 1
ATOM 668 C CA . ALA A 1 84 ? -13.376 -2.734 18.023 1.00 88.31 84 ALA A CA 1
ATOM 669 C C . ALA A 1 84 ? -13.859 -3.714 16.937 1.00 88.31 84 ALA A C 1
ATOM 671 O O . ALA A 1 84 ? -13.133 -4.026 15.995 1.00 88.31 84 ALA A O 1
ATOM 672 N N . THR A 1 85 ? -15.118 -4.159 17.030 1.00 90.88 85 THR A N 1
ATOM 673 C CA . THR A 1 85 ? -15.713 -5.078 16.047 1.00 90.88 85 THR A CA 1
ATOM 674 C C . THR A 1 85 ? -15.817 -4.426 14.671 1.00 90.88 85 THR A C 1
ATOM 676 O O . THR A 1 85 ? -15.541 -5.079 13.669 1.00 90.88 85 THR A O 1
ATOM 679 N N . ALA A 1 86 ? -16.184 -3.144 14.603 1.00 91.50 86 ALA A N 1
ATOM 680 C CA . ALA A 1 86 ? -16.259 -2.421 13.339 1.00 91.50 86 ALA A CA 1
ATOM 681 C C . ALA A 1 86 ? -14.884 -2.336 12.654 1.00 91.50 86 ALA A C 1
ATOM 683 O O . ALA A 1 86 ? -14.788 -2.667 11.475 1.00 91.50 86 ALA A O 1
ATOM 684 N N . THR A 1 87 ? -13.823 -1.995 13.392 1.00 89.94 87 THR A N 1
ATOM 685 C CA . THR A 1 87 ? -12.449 -1.957 12.863 1.00 89.94 87 THR A CA 1
ATOM 686 C C . THR A 1 87 ? -11.959 -3.346 12.438 1.00 89.94 87 THR A C 1
ATOM 688 O O . THR A 1 87 ? -11.348 -3.505 11.385 1.00 89.94 87 THR A O 1
ATOM 691 N N . LEU A 1 88 ? -12.281 -4.403 13.190 1.00 91.75 88 LEU A N 1
ATOM 692 C CA . LEU A 1 88 ? -11.953 -5.774 12.776 1.00 91.75 88 LEU A CA 1
ATOM 693 C C . LEU A 1 88 ? -12.660 -6.178 11.477 1.00 91.75 88 LEU A C 1
ATOM 695 O O . LEU A 1 88 ? -12.064 -6.847 10.633 1.00 91.75 88 LEU A O 1
ATOM 699 N N . VAL A 1 89 ? -13.916 -5.765 11.292 1.00 92.69 89 VAL A N 1
ATOM 700 C CA . VAL A 1 89 ? -14.667 -6.025 10.057 1.00 92.69 89 VAL A CA 1
ATOM 701 C C . VAL A 1 89 ? -14.031 -5.311 8.865 1.00 92.69 89 VAL A C 1
ATOM 703 O O . VAL A 1 89 ? -13.981 -5.895 7.784 1.00 92.69 89 VAL A O 1
ATOM 706 N N . THR A 1 90 ? -13.510 -4.093 9.035 1.00 92.31 90 THR A N 1
ATOM 707 C CA . THR A 1 90 ? -12.855 -3.354 7.942 1.00 92.31 90 THR A CA 1
ATOM 708 C C . THR A 1 90 ? -11.516 -3.982 7.556 1.00 92.31 90 THR A C 1
ATOM 710 O O . THR A 1 90 ? -11.271 -4.181 6.366 1.00 92.31 90 THR A O 1
ATOM 713 N N . ILE A 1 91 ? -10.711 -4.415 8.535 1.00 91.19 91 ILE A N 1
ATOM 714 C CA . ILE A 1 91 ? -9.472 -5.180 8.291 1.00 91.19 91 ILE A CA 1
ATOM 715 C C . ILE A 1 91 ? -9.794 -6.507 7.576 1.00 91.19 91 ILE A C 1
ATOM 717 O O . ILE A 1 91 ? -9.164 -6.870 6.580 1.00 91.19 91 ILE A O 1
ATOM 721 N N . ALA A 1 92 ? -10.816 -7.237 8.039 1.00 92.00 92 ALA A N 1
ATOM 722 C CA . ALA A 1 92 ? -11.224 -8.503 7.430 1.00 92.00 92 ALA A CA 1
ATOM 723 C C . ALA A 1 92 ? -11.749 -8.321 5.996 1.00 92.00 92 ALA A C 1
ATOM 725 O O . ALA A 1 92 ? -11.432 -9.120 5.112 1.00 92.00 92 ALA A O 1
ATOM 726 N N . LEU A 1 93 ? -12.527 -7.262 5.747 1.00 92.62 93 LEU A N 1
ATOM 727 C CA . LEU A 1 93 ? -13.017 -6.911 4.416 1.00 92.62 93 LEU A CA 1
ATOM 728 C C . LEU A 1 93 ? -11.861 -6.562 3.476 1.00 92.62 93 LEU A C 1
ATOM 730 O O . LEU A 1 93 ? -11.848 -7.020 2.334 1.00 92.62 93 LEU A O 1
ATOM 734 N N . ASN A 1 94 ? -10.881 -5.797 3.954 1.00 92.69 94 ASN A N 1
ATOM 735 C CA . ASN A 1 94 ? -9.672 -5.488 3.205 1.00 92.69 94 ASN A CA 1
ATOM 736 C C . ASN A 1 94 ? -8.923 -6.759 2.792 1.00 92.69 94 ASN A C 1
ATOM 738 O O . ASN A 1 94 ? -8.694 -6.985 1.602 1.00 92.69 94 ASN A O 1
ATOM 742 N N . LEU A 1 95 ? -8.644 -7.644 3.751 1.00 92.25 95 LEU A N 1
ATOM 743 C CA . LEU A 1 95 ? -7.978 -8.915 3.482 1.00 92.25 95 LEU A CA 1
ATOM 744 C C . LEU A 1 95 ? -8.753 -9.764 2.461 1.00 92.25 95 LEU A C 1
ATOM 746 O O . LEU A 1 95 ? -8.168 -10.319 1.529 1.00 92.25 95 LEU A O 1
ATOM 750 N N . PHE A 1 96 ? -10.080 -9.831 2.598 1.00 93.56 96 PHE A N 1
ATOM 751 C CA . PHE A 1 96 ? -10.945 -10.541 1.661 1.00 93.56 96 PHE A CA 1
ATOM 752 C C . PHE A 1 96 ? -10.863 -9.960 0.243 1.00 93.56 96 PHE A C 1
ATOM 754 O O . PHE A 1 96 ? -10.668 -10.709 -0.717 1.00 93.56 96 PHE A O 1
ATOM 761 N N . LEU A 1 97 ? -10.975 -8.639 0.087 1.00 93.69 97 LEU A N 1
ATOM 762 C CA . LEU A 1 97 ? -10.921 -8.009 -1.230 1.00 93.69 97 LEU A CA 1
ATOM 763 C C . LEU A 1 97 ? -9.535 -8.139 -1.872 1.00 93.69 97 LEU A C 1
ATOM 765 O O . LEU A 1 97 ? -9.459 -8.425 -3.066 1.00 93.69 97 LEU A O 1
ATOM 769 N N . GLN A 1 98 ? -8.448 -8.023 -1.104 1.00 92.50 98 GLN A N 1
ATOM 770 C CA . GLN A 1 98 ? -7.095 -8.279 -1.612 1.00 92.50 98 GLN A CA 1
ATOM 771 C C . GLN A 1 98 ? -6.935 -9.721 -2.116 1.00 92.50 98 GLN A C 1
ATOM 773 O O . GLN A 1 98 ? -6.351 -9.950 -3.178 1.00 92.50 98 GLN A O 1
ATOM 778 N N . LEU A 1 99 ? -7.501 -10.708 -1.411 1.00 92.88 99 LEU A N 1
ATOM 779 C CA . LEU A 1 99 ? -7.515 -12.097 -1.878 1.00 92.88 99 LEU A CA 1
ATOM 780 C C . LEU A 1 99 ? -8.304 -12.255 -3.182 1.00 92.88 99 LEU A C 1
ATOM 782 O O . LEU A 1 99 ? -7.846 -12.958 -4.084 1.00 92.88 99 LEU A O 1
ATOM 786 N N . VAL A 1 100 ? -9.448 -11.579 -3.326 1.00 93.12 100 VAL A N 1
ATOM 787 C CA . VAL A 1 100 ? -10.207 -11.566 -4.587 1.00 93.12 100 VAL A CA 1
ATOM 788 C C . VAL A 1 100 ? -9.362 -10.983 -5.720 1.00 93.12 100 VAL A C 1
ATOM 790 O O . VAL A 1 100 ? -9.295 -11.588 -6.792 1.00 93.12 100 VAL A O 1
ATOM 793 N N . VAL A 1 101 ? -8.660 -9.867 -5.499 1.00 91.94 101 VAL A N 1
ATOM 794 C CA . VAL A 1 101 ? -7.777 -9.292 -6.526 1.00 91.94 101 VAL A CA 1
ATOM 795 C C . VAL A 1 101 ? -6.681 -10.286 -6.916 1.00 91.94 101 VAL A C 1
ATOM 797 O O . VAL A 1 101 ? -6.523 -10.572 -8.103 1.00 91.94 101 VAL A O 1
ATOM 800 N N . VAL A 1 102 ? -6.010 -10.920 -5.951 1.00 91.12 102 VAL A N 1
ATOM 801 C CA . VAL A 1 102 ? -4.998 -11.954 -6.227 1.00 91.12 102 VAL A CA 1
ATOM 802 C C . VAL A 1 102 ? -5.561 -13.114 -7.050 1.00 91.12 102 VAL A C 1
ATOM 804 O O . VAL A 1 102 ? -4.918 -13.545 -8.013 1.00 91.12 102 VAL A O 1
ATOM 807 N N . LEU A 1 103 ? -6.753 -13.605 -6.703 1.00 90.56 103 LEU A N 1
ATOM 808 C CA . LEU A 1 103 ? -7.422 -14.695 -7.415 1.00 90.56 103 LEU A CA 1
ATOM 809 C C . LEU A 1 103 ? -7.773 -14.299 -8.850 1.00 90.56 103 LEU A C 1
ATOM 811 O O . LEU A 1 103 ? -7.512 -15.065 -9.778 1.00 90.56 103 LEU A O 1
ATOM 815 N N . THR A 1 104 ? -8.317 -13.097 -9.052 1.00 90.81 104 THR A N 1
ATOM 816 C CA . THR A 1 104 ? -8.637 -12.597 -10.397 1.00 90.81 104 THR A CA 1
ATOM 817 C C . THR A 1 104 ? -7.376 -12.423 -11.242 1.00 90.81 104 THR A C 1
ATOM 819 O O . THR A 1 104 ? -7.320 -12.915 -12.367 1.00 90.81 104 THR A O 1
ATOM 822 N N . GLN A 1 105 ? -6.329 -11.818 -10.683 1.00 88.06 105 GLN A N 1
ATOM 823 C CA . GLN A 1 105 ? -5.076 -11.515 -11.369 1.00 88.06 105 GLN A CA 1
ATOM 824 C C . GLN A 1 105 ? -4.275 -12.776 -11.731 1.00 88.06 105 GLN A C 1
ATOM 826 O O . GLN A 1 105 ? -3.672 -12.844 -12.805 1.00 88.06 105 GLN A O 1
ATOM 831 N N . ASN A 1 106 ? -4.269 -13.785 -10.853 1.00 88.00 106 ASN A N 1
ATOM 832 C CA . ASN A 1 106 ? -3.451 -14.994 -10.994 1.00 88.00 106 ASN A CA 1
ATOM 833 C C . ASN A 1 106 ? -4.252 -16.243 -11.394 1.00 88.00 106 ASN A C 1
ATOM 835 O O . ASN A 1 106 ? -3.667 -17.319 -11.522 1.00 88.00 106 ASN A O 1
ATOM 839 N N . GLY A 1 107 ? -5.555 -16.117 -11.668 1.00 83.50 107 GLY A N 1
ATOM 840 C CA . GLY A 1 107 ? -6.452 -17.241 -11.969 1.00 83.50 107 GLY A CA 1
ATOM 841 C C . GLY A 1 107 ? -5.998 -18.138 -13.128 1.00 83.50 107 GLY A C 1
ATOM 842 O O . GLY A 1 107 ? -6.307 -19.325 -13.155 1.00 83.50 107 GLY A O 1
ATOM 843 N N . LYS A 1 108 ? -5.205 -17.602 -14.065 1.00 85.44 108 LYS A N 1
ATOM 844 C CA . LYS A 1 108 ? -4.656 -18.333 -15.225 1.00 85.44 108 LYS A CA 1
ATOM 845 C C . LYS A 1 108 ? -3.175 -18.726 -15.083 1.00 85.44 108 LYS A C 1
ATOM 847 O O . LYS A 1 108 ? -2.593 -19.268 -16.021 1.00 85.44 108 LYS A O 1
ATOM 852 N N . ARG A 1 109 ? -2.543 -18.445 -13.935 1.00 81.94 109 ARG A N 1
ATOM 853 C CA . ARG A 1 109 ? -1.101 -18.664 -13.677 1.00 81.94 109 ARG A CA 1
ATOM 854 C C . ARG A 1 109 ? -0.799 -19.954 -12.904 1.00 81.94 109 ARG A C 1
ATOM 856 O O . ARG A 1 109 ? 0.366 -20.308 -12.748 1.00 81.94 109 ARG A O 1
ATOM 863 N N . GLY A 1 110 ? -1.840 -20.664 -12.466 1.00 85.25 110 GLY A N 1
ATOM 864 C CA . GLY A 1 110 ? -1.750 -21.938 -11.752 1.00 85.25 110 GLY A CA 1
ATOM 865 C C . GLY A 1 110 ? -1.868 -21.804 -10.230 1.00 85.25 110 GLY A C 1
ATOM 866 O O . GLY A 1 110 ? -1.560 -20.764 -9.647 1.00 85.25 110 GLY A O 1
ATOM 867 N N . ALA A 1 111 ? -2.301 -22.888 -9.579 1.00 87.44 111 ALA A N 1
ATOM 868 C CA . ALA A 1 111 ? -2.638 -22.910 -8.152 1.00 87.44 111 ALA A CA 1
ATOM 869 C C . ALA A 1 111 ? -1.458 -22.556 -7.227 1.00 87.44 111 ALA A C 1
ATOM 871 O O . ALA A 1 111 ? -1.648 -21.850 -6.243 1.00 87.44 111 ALA A O 1
ATOM 872 N N . ASN A 1 112 ? -0.232 -22.969 -7.570 1.00 89.06 112 ASN A N 1
ATOM 873 C CA . ASN A 1 112 ? 0.962 -22.654 -6.773 1.00 89.06 112 ASN A CA 1
ATOM 874 C C . ASN A 1 112 ? 1.258 -21.148 -6.723 1.00 89.06 112 ASN A C 1
ATOM 876 O O . ASN A 1 112 ? 1.700 -20.637 -5.696 1.00 89.06 112 ASN A O 1
ATOM 880 N N . VAL A 1 113 ? 1.013 -20.429 -7.826 1.00 88.62 113 VAL A N 1
ATOM 881 C CA . VAL A 1 113 ? 1.198 -18.973 -7.870 1.00 88.62 113 VAL A CA 1
ATOM 882 C C . VAL A 1 113 ? 0.137 -18.306 -7.011 1.00 88.62 113 VAL A C 1
ATOM 884 O O . VAL A 1 113 ? 0.485 -17.496 -6.163 1.00 88.62 113 VAL A O 1
ATOM 887 N N . ILE A 1 114 ? -1.128 -18.702 -7.169 1.00 90.38 114 ILE A N 1
ATOM 888 C CA . ILE A 1 114 ? -2.235 -18.189 -6.355 1.00 90.38 114 ILE A CA 1
ATOM 889 C C . ILE A 1 114 ? -1.940 -18.383 -4.868 1.00 90.38 114 ILE A C 1
ATOM 891 O O . ILE A 1 114 ? -1.979 -17.413 -4.125 1.00 90.38 114 ILE A O 1
ATOM 895 N N . LEU A 1 115 ? -1.564 -19.595 -4.447 1.00 91.44 115 LEU A N 1
ATOM 896 C CA . LEU A 1 115 ? -1.259 -19.886 -3.046 1.00 91.44 115 LEU A CA 1
ATOM 897 C C . LEU A 1 115 ? -0.136 -18.991 -2.511 1.00 91.44 115 LEU A C 1
ATOM 899 O O . LEU A 1 115 ? -0.254 -18.439 -1.422 1.00 91.44 115 LEU A O 1
ATOM 903 N N . ARG A 1 116 ? 0.942 -18.812 -3.282 1.00 92.62 116 ARG A N 1
ATOM 904 C CA . ARG A 1 116 ? 2.062 -17.949 -2.891 1.00 92.62 116 ARG A CA 1
ATOM 905 C C . ARG A 1 116 ? 1.647 -16.482 -2.769 1.00 92.62 116 ARG A C 1
ATOM 907 O O . ARG A 1 116 ? 2.017 -15.831 -1.800 1.00 92.62 116 ARG A O 1
ATOM 914 N N . GLU A 1 117 ? 0.895 -15.960 -3.735 1.00 91.94 117 GLU A N 1
ATOM 915 C CA . GLU A 1 117 ? 0.412 -14.576 -3.681 1.00 91.94 117 GLU A CA 1
ATOM 916 C C . GLU A 1 117 ? -0.603 -14.381 -2.539 1.00 91.94 117 GLU A C 1
ATOM 918 O O . GLU A 1 117 ? -0.546 -13.3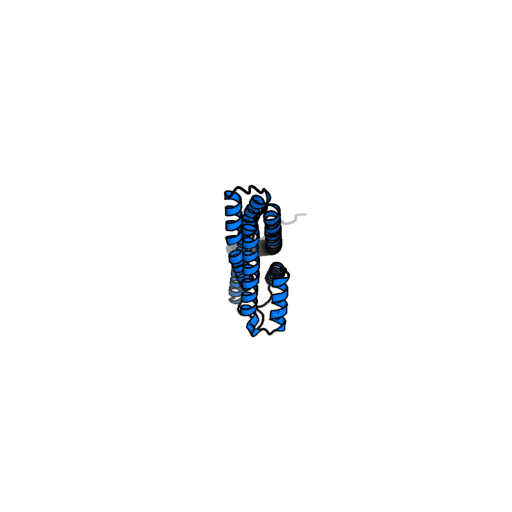76 -1.837 1.00 91.94 117 GLU A O 1
ATOM 923 N N . SER A 1 118 ? -1.470 -15.364 -2.274 1.00 90.50 118 SER A N 1
ATOM 924 C CA . SER A 1 118 ? -2.382 -15.355 -1.124 1.00 90.50 118 SER A CA 1
ATOM 925 C C . SER A 1 118 ? -1.630 -15.391 0.207 1.00 90.50 118 SER A C 1
ATOM 927 O O . SER A 1 118 ? -2.018 -14.691 1.136 1.00 90.50 118 SER A O 1
ATOM 929 N N . LEU A 1 119 ? -0.525 -16.139 0.307 1.00 92.44 119 LEU A N 1
ATOM 930 C CA . LEU A 1 119 ? 0.337 -16.110 1.492 1.00 92.44 119 LEU A CA 1
ATOM 931 C C . LEU A 1 119 ? 0.933 -14.718 1.719 1.00 92.44 119 LEU A C 1
ATOM 933 O O . LEU A 1 119 ? 0.986 -14.274 2.863 1.00 92.44 119 LEU A O 1
ATOM 937 N N . PHE A 1 120 ? 1.326 -13.999 0.662 1.00 92.81 120 PHE A N 1
ATOM 938 C CA . PHE A 1 120 ? 1.807 -12.621 0.805 1.00 92.81 120 PHE A CA 1
ATOM 939 C C . PHE A 1 120 ? 0.724 -11.658 1.306 1.00 92.81 120 PHE A C 1
ATOM 941 O O . PHE A 1 120 ? 1.043 -10.753 2.075 1.00 92.81 120 PHE A O 1
ATOM 948 N N . VAL A 1 121 ? -0.537 -11.863 0.907 1.00 91.69 121 VAL A N 1
ATOM 949 C CA . VAL A 1 121 ? -1.690 -11.098 1.415 1.00 91.69 121 VAL A CA 1
ATOM 950 C C . VAL A 1 121 ? -1.912 -11.388 2.901 1.00 91.69 121 VAL A C 1
ATOM 952 O O . VAL A 1 121 ? -1.917 -10.471 3.710 1.00 91.69 121 VAL A O 1
ATOM 955 N N . VAL A 1 122 ? -2.026 -12.666 3.279 1.00 89.69 122 VAL A N 1
ATOM 956 C CA . VAL A 1 122 ? -2.335 -13.085 4.662 1.00 89.69 122 VAL A CA 1
ATOM 957 C C . VAL A 1 122 ? -1.217 -12.742 5.648 1.00 89.69 122 VAL A C 1
ATOM 959 O O . VAL A 1 122 ? -1.480 -12.493 6.819 1.00 89.69 122 VAL A O 1
ATOM 962 N N . THR A 1 123 ? 0.032 -12.698 5.185 1.00 89.62 123 THR A N 1
ATOM 963 C CA . THR A 1 123 ? 1.176 -12.255 6.001 1.00 89.62 123 THR A CA 1
ATOM 964 C C . THR A 1 123 ? 1.405 -10.743 5.953 1.00 89.62 123 THR A C 1
ATOM 966 O O . THR A 1 123 ? 2.361 -10.265 6.557 1.00 89.62 123 THR A O 1
ATOM 969 N N . PHE A 1 124 ? 0.562 -9.989 5.237 1.00 87.06 124 PHE A N 1
ATOM 970 C CA . PHE A 1 124 ? 0.647 -8.532 5.072 1.00 87.06 124 PHE A CA 1
ATOM 971 C C . PHE A 1 124 ? 1.974 -8.015 4.484 1.00 87.06 124 PHE A C 1
ATOM 973 O O . PHE A 1 124 ? 2.275 -6.825 4.539 1.00 87.06 124 PHE A O 1
ATOM 980 N N . VAL A 1 125 ? 2.774 -8.887 3.860 1.00 90.38 125 VAL A N 1
ATOM 981 C CA . VAL A 1 125 ? 4.044 -8.515 3.203 1.00 90.38 125 VAL A CA 1
ATOM 982 C C . VAL A 1 125 ? 3.857 -8.113 1.741 1.00 90.38 125 VAL A C 1
ATOM 984 O O . VAL A 1 125 ? 4.793 -7.616 1.107 1.00 90.38 125 VAL A O 1
ATOM 987 N N . LYS A 1 126 ? 2.656 -8.320 1.187 1.00 89.62 126 LYS A N 1
ATOM 988 C CA . LYS A 1 126 ? 2.327 -8.006 -0.208 1.00 89.62 126 LYS A CA 1
ATOM 989 C C . LYS A 1 126 ? 2.705 -6.578 -0.636 1.00 89.62 126 LYS A C 1
ATOM 991 O O . LYS A 1 126 ? 3.330 -6.474 -1.692 1.00 89.62 126 LYS A O 1
ATOM 996 N N . PRO A 1 127 ? 2.476 -5.505 0.155 1.00 89.25 127 PRO A N 1
ATOM 997 C CA . PRO A 1 127 ? 2.903 -4.156 -0.225 1.00 89.25 127 PRO A CA 1
ATOM 998 C C . PRO A 1 127 ? 4.402 -4.058 -0.548 1.00 89.25 127 PRO A C 1
ATOM 1000 O O . PRO A 1 127 ? 4.790 -3.407 -1.518 1.00 89.25 127 PRO A O 1
ATOM 1003 N N . GLY A 1 128 ? 5.251 -4.740 0.228 1.00 90.38 128 GLY A N 1
ATOM 1004 C CA . GLY A 1 128 ? 6.697 -4.766 0.001 1.00 90.38 128 GLY A CA 1
ATOM 1005 C C . GLY A 1 128 ? 7.087 -5.591 -1.225 1.00 90.38 128 GLY A C 1
ATOM 1006 O O . GLY A 1 128 ? 7.936 -5.172 -2.014 1.00 90.38 128 GLY A O 1
ATOM 1007 N N . VAL A 1 129 ? 6.436 -6.740 -1.418 1.00 92.31 129 VAL A N 1
ATOM 1008 C CA . VAL A 1 129 ? 6.663 -7.604 -2.583 1.00 92.31 129 VAL A CA 1
ATOM 1009 C C . VAL A 1 129 ? 6.274 -6.887 -3.876 1.00 92.31 129 VAL A C 1
ATOM 1011 O O . VAL A 1 129 ? 7.047 -6.903 -4.832 1.00 92.31 129 VAL A O 1
ATOM 1014 N N . ASP A 1 130 ? 5.125 -6.217 -3.909 1.00 91.06 130 ASP A N 1
ATOM 1015 C CA . ASP A 1 130 ? 4.648 -5.519 -5.103 1.00 91.06 130 ASP A CA 1
ATOM 1016 C C . ASP A 1 130 ? 5.545 -4.329 -5.459 1.00 91.06 130 ASP A C 1
ATOM 1018 O O . ASP A 1 130 ? 5.944 -4.188 -6.619 1.00 91.06 130 ASP A O 1
ATOM 1022 N N . VAL A 1 131 ? 5.961 -3.529 -4.467 1.00 92.12 131 VAL A N 1
ATOM 1023 C CA . VAL A 1 131 ? 6.934 -2.447 -4.688 1.00 92.12 131 VAL A CA 1
ATOM 1024 C C . VAL A 1 131 ? 8.260 -2.994 -5.205 1.00 92.12 131 VAL A C 1
ATOM 1026 O O . VAL A 1 131 ? 8.809 -2.442 -6.158 1.00 92.12 131 VAL A O 1
ATOM 1029 N N . PHE A 1 132 ? 8.760 -4.098 -4.648 1.00 92.62 132 PHE A N 1
ATOM 1030 C CA . PHE A 1 132 ? 9.988 -4.725 -5.133 1.00 92.62 132 PHE A CA 1
ATOM 1031 C C . PHE A 1 132 ? 9.877 -5.126 -6.613 1.00 92.62 132 PHE A C 1
ATOM 1033 O O . PHE A 1 132 ? 10.761 -4.803 -7.410 1.00 92.62 132 PHE A O 1
ATOM 1040 N N . ARG A 1 133 ? 8.765 -5.760 -7.015 1.00 90.62 133 ARG A N 1
ATOM 1041 C CA . ARG A 1 133 ? 8.516 -6.137 -8.421 1.00 90.62 133 ARG A CA 1
ATOM 1042 C C . ARG A 1 133 ? 8.434 -4.920 -9.337 1.00 90.62 133 ARG A C 1
ATOM 1044 O O . ARG A 1 133 ? 8.930 -4.966 -10.463 1.00 90.62 133 ARG A O 1
ATOM 1051 N N . VAL A 1 134 ? 7.838 -3.826 -8.858 1.00 90.50 134 VAL A N 1
ATOM 1052 C CA . VAL A 1 134 ? 7.811 -2.551 -9.579 1.00 90.50 134 VAL A CA 1
ATOM 1053 C C . VAL A 1 134 ? 9.229 -2.016 -9.745 1.00 90.50 134 VAL A C 1
ATOM 1055 O O . VAL A 1 134 ? 9.646 -1.784 -10.878 1.00 90.50 134 VAL A O 1
ATOM 1058 N N . VAL A 1 135 ? 10.001 -1.877 -8.669 1.00 89.19 135 VAL A N 1
ATOM 1059 C CA . VAL A 1 135 ? 11.352 -1.292 -8.694 1.00 89.19 135 VAL A CA 1
ATOM 1060 C C . VAL A 1 135 ? 12.322 -2.086 -9.575 1.00 89.19 135 VAL A C 1
ATOM 1062 O O . VAL A 1 135 ? 13.113 -1.482 -10.297 1.00 89.19 135 VAL A O 1
ATOM 1065 N N . VAL A 1 136 ? 12.235 -3.420 -9.567 1.00 89.31 136 VAL A N 1
ATOM 1066 C CA . VAL A 1 136 ? 13.048 -4.304 -10.428 1.00 89.31 136 VAL A CA 1
ATOM 1067 C C . VAL A 1 136 ? 12.572 -4.293 -11.890 1.00 89.31 136 VAL A C 1
ATOM 1069 O O . VAL A 1 136 ? 13.229 -4.853 -12.759 1.00 89.31 136 VAL A O 1
ATOM 1072 N N . GLU A 1 137 ? 11.464 -3.609 -12.186 1.00 85.38 137 GLU A N 1
ATOM 1073 C CA . GLU A 1 137 ? 10.846 -3.552 -13.514 1.00 85.38 137 GLU A CA 1
ATOM 1074 C C . GLU A 1 137 ? 10.538 -4.946 -14.061 1.00 85.38 137 GLU A C 1
ATOM 1076 O O . GLU A 1 137 ? 10.756 -5.231 -15.237 1.00 85.38 137 GLU A O 1
ATOM 1081 N N . GLN A 1 138 ? 10.016 -5.817 -13.193 1.00 87.69 138 GLN A N 1
ATOM 1082 C CA . GLN A 1 138 ? 9.680 -7.175 -13.586 1.00 87.69 138 GLN A CA 1
ATOM 1083 C C . GLN A 1 138 ? 8.710 -7.159 -14.776 1.00 87.69 138 GLN A C 1
ATOM 1085 O O . GLN A 1 138 ? 7.725 -6.414 -14.793 1.00 87.69 138 GLN A O 1
ATOM 1090 N N . GLU A 1 139 ? 8.991 -7.985 -15.783 1.00 84.88 139 GLU A N 1
ATOM 1091 C CA . GLU A 1 139 ? 8.096 -8.125 -16.925 1.00 84.88 139 GLU A CA 1
ATOM 1092 C C . GLU A 1 139 ? 6.737 -8.678 -16.487 1.00 84.88 139 GLU A C 1
ATOM 1094 O O . GLU A 1 139 ? 6.616 -9.415 -15.501 1.00 84.88 139 GLU A O 1
ATOM 1099 N N . GLN A 1 140 ? 5.695 -8.323 -17.240 1.00 85.94 140 GLN A N 1
ATOM 1100 C CA . GLN A 1 140 ? 4.372 -8.885 -17.016 1.00 85.94 140 GLN A CA 1
ATOM 1101 C C . GLN A 1 140 ? 4.451 -10.402 -17.169 1.00 85.94 140 GLN A C 1
ATOM 1103 O O . GLN A 1 140 ? 4.805 -10.921 -18.226 1.00 85.94 140 GLN A O 1
ATOM 1108 N N . ALA A 1 141 ? 4.113 -11.114 -16.099 1.00 81.44 141 ALA A N 1
ATOM 1109 C CA . ALA A 1 141 ? 4.148 -12.559 -16.130 1.00 81.44 141 ALA A CA 1
ATOM 1110 C C . ALA A 1 141 ? 3.150 -13.117 -17.152 1.00 81.44 141 ALA A C 1
ATOM 1112 O O . ALA A 1 141 ? 2.052 -12.583 -17.332 1.00 81.44 141 ALA A O 1
ATOM 1113 N N . VAL A 1 142 ? 3.523 -14.232 -17.781 1.00 77.25 142 VAL A N 1
ATOM 1114 C CA . VAL A 1 142 ? 2.657 -14.960 -18.714 1.00 77.25 142 VAL A CA 1
ATOM 1115 C C . VAL A 1 142 ? 1.331 -15.278 -18.018 1.00 77.25 142 VAL A C 1
ATOM 1117 O O . VAL A 1 142 ? 1.321 -15.751 -16.881 1.00 77.25 142 VAL A O 1
ATOM 1120 N N . ASN A 1 143 ? 0.218 -14.988 -18.695 1.00 81.69 143 ASN A N 1
ATOM 1121 C CA . ASN A 1 143 ? -1.155 -15.131 -18.192 1.00 81.69 143 ASN A CA 1
ATOM 1122 C C . ASN A 1 143 ? -1.550 -14.207 -17.020 1.00 81.69 143 ASN A C 1
ATOM 1124 O O . ASN A 1 143 ? -2.610 -14.416 -16.431 1.00 81.69 143 ASN A O 1
ATOM 1128 N N . SER A 1 144 ? -0.746 -13.191 -16.689 1.00 84.25 144 SER A N 1
ATOM 1129 C CA . SER A 1 144 ? -1.143 -12.105 -15.781 1.00 84.25 144 SER A CA 1
ATOM 1130 C C . SER A 1 144 ? -2.065 -11.116 -16.492 1.00 84.25 144 SER A C 1
ATOM 1132 O O . SER A 1 144 ? -1.800 -10.763 -17.642 1.00 84.25 144 SER A O 1
ATOM 1134 N N . ILE A 1 145 ? -3.117 -10.631 -15.824 1.00 85.75 145 ILE A N 1
ATOM 1135 C CA . ILE A 1 145 ? -4.056 -9.663 -16.421 1.00 85.75 145 ILE A CA 1
ATOM 1136 C C . ILE A 1 145 ? -3.409 -8.279 -16.524 1.00 85.75 145 ILE A C 1
ATOM 1138 O O . ILE A 1 145 ? -3.457 -7.644 -17.579 1.00 85.75 145 ILE A O 1
ATOM 1142 N N . LEU A 1 146 ? -2.787 -7.819 -15.438 1.00 87.62 146 LEU A N 1
ATOM 1143 C CA . LEU A 1 146 ? -2.172 -6.494 -15.352 1.00 87.62 146 LEU A CA 1
ATOM 1144 C C . LEU A 1 146 ? -0.636 -6.562 -15.276 1.00 87.62 146 LEU A C 1
ATOM 1146 O O . LEU A 1 146 ? -0.087 -7.549 -14.776 1.00 87.62 146 LEU A O 1
ATOM 1150 N N . PRO A 1 147 ? 0.070 -5.510 -15.734 1.00 89.94 147 PRO A N 1
ATOM 1151 C CA . PRO A 1 147 ? 1.490 -5.328 -15.447 1.00 89.94 147 PRO A CA 1
ATOM 1152 C C . PRO A 1 147 ? 1.712 -4.955 -13.964 1.00 89.94 147 PRO A C 1
ATOM 1154 O O . PRO A 1 147 ? 0.816 -4.357 -13.360 1.00 89.94 147 PRO A O 1
ATOM 1157 N N . PRO A 1 148 ? 2.912 -5.191 -13.391 1.00 89.88 148 PRO A N 1
ATOM 1158 C CA . PRO A 1 148 ? 3.154 -5.057 -11.946 1.00 89.88 148 PRO A CA 1
ATOM 1159 C C . PRO A 1 148 ? 2.792 -3.697 -11.331 1.00 89.88 148 PRO A C 1
ATOM 1161 O O . PRO A 1 148 ? 2.234 -3.638 -10.242 1.00 89.88 148 PRO A O 1
ATOM 1164 N N . ILE A 1 149 ? 3.038 -2.589 -12.042 1.00 89.75 149 ILE A N 1
ATOM 1165 C CA . ILE A 1 149 ? 2.688 -1.240 -11.556 1.00 89.75 149 ILE A CA 1
ATOM 1166 C C . ILE A 1 149 ? 1.172 -1.026 -11.441 1.00 89.75 149 ILE A C 1
ATOM 1168 O O . ILE A 1 149 ? 0.712 -0.302 -10.563 1.00 89.75 149 ILE A O 1
ATOM 1172 N N . ASN A 1 150 ? 0.391 -1.644 -12.329 1.00 90.00 150 ASN A N 1
ATOM 1173 C CA . ASN A 1 150 ? -1.062 -1.528 -12.304 1.00 90.00 150 ASN A CA 1
ATOM 1174 C C . ASN A 1 150 ? -1.668 -2.493 -11.284 1.00 90.00 150 ASN A C 1
ATOM 1176 O O . ASN A 1 150 ? -2.630 -2.115 -10.631 1.00 90.00 150 ASN A O 1
ATOM 1180 N N . GLU A 1 151 ? -1.100 -3.693 -11.138 1.00 90.62 151 GLU A N 1
ATOM 1181 C CA . GLU A 1 151 ? -1.466 -4.641 -10.078 1.00 90.62 151 GLU A CA 1
ATOM 1182 C C . GLU A 1 151 ? -1.310 -3.983 -8.701 1.00 90.62 151 GLU A C 1
ATOM 1184 O O . GLU A 1 151 ? -2.302 -3.814 -8.000 1.00 90.62 151 GLU A O 1
ATOM 1189 N N . MET A 1 152 ? -0.125 -3.436 -8.407 1.00 92.00 152 MET A N 1
ATOM 1190 C CA . MET A 1 152 ? 0.139 -2.687 -7.172 1.00 92.00 152 MET A CA 1
ATOM 1191 C C . MET A 1 152 ? -0.835 -1.512 -6.965 1.00 92.00 152 MET A C 1
ATOM 1193 O O . MET A 1 152 ? -1.249 -1.236 -5.841 1.00 92.00 152 MET A O 1
ATOM 1197 N N . LEU A 1 153 ? -1.204 -0.796 -8.037 1.00 91.69 153 LEU A N 1
ATOM 1198 C CA . LEU A 1 153 ? -2.147 0.326 -7.964 1.00 91.69 153 LEU A CA 1
ATOM 1199 C C . LEU A 1 153 ? -3.568 -0.110 -7.613 1.00 91.69 153 LEU A C 1
ATOM 1201 O O . LEU A 1 153 ? -4.227 0.571 -6.829 1.00 91.69 153 LEU A O 1
ATOM 1205 N N . ILE A 1 154 ? -4.033 -1.216 -8.190 1.00 91.88 154 ILE A N 1
ATOM 1206 C CA . ILE A 1 154 ? -5.353 -1.768 -7.888 1.00 91.88 154 ILE A CA 1
ATOM 1207 C C . ILE A 1 154 ? -5.369 -2.340 -6.475 1.00 91.88 154 ILE A C 1
ATOM 1209 O O . ILE A 1 154 ? -6.254 -1.969 -5.710 1.00 91.88 154 ILE A O 1
ATOM 1213 N N . ASP A 1 155 ? -4.372 -3.145 -6.104 1.00 90.81 155 ASP A N 1
ATOM 1214 C CA . ASP A 1 155 ? -4.270 -3.735 -4.765 1.00 90.81 155 ASP A CA 1
ATOM 1215 C C . ASP A 1 155 ? -4.276 -2.651 -3.683 1.00 90.81 155 ASP A C 1
ATOM 1217 O O . ASP A 1 155 ? -5.084 -2.690 -2.757 1.00 90.81 155 ASP A O 1
ATOM 1221 N N . LYS A 1 156 ? -3.462 -1.602 -3.853 1.00 88.50 156 LYS A N 1
ATOM 1222 C CA . LYS A 1 156 ? -3.413 -0.488 -2.897 1.00 88.50 156 LYS A CA 1
ATOM 1223 C C . LYS A 1 156 ? -4.685 0.362 -2.896 1.00 88.50 156 LYS A C 1
ATOM 1225 O O . LYS A 1 156 ? -5.066 0.916 -1.866 1.00 88.50 156 LYS A O 1
ATOM 1230 N N . GLY A 1 157 ? -5.324 0.518 -4.054 1.00 90.06 157 GLY A N 1
ATOM 1231 C CA . GLY A 1 157 ? -6.591 1.236 -4.170 1.00 90.06 157 GLY A CA 1
ATOM 1232 C C . GLY A 1 157 ? -7.718 0.522 -3.426 1.00 90.06 157 GLY A C 1
ATOM 1233 O O . GLY A 1 157 ? -8.462 1.163 -2.687 1.00 90.06 157 GLY A O 1
ATOM 1234 N N . VAL A 1 158 ? -7.802 -0.800 -3.590 1.00 90.75 158 VAL A N 1
ATOM 1235 C CA . VAL A 1 158 ? -8.748 -1.670 -2.880 1.00 90.75 158 VAL A CA 1
ATOM 1236 C C . VAL A 1 158 ? -8.477 -1.653 -1.381 1.00 90.75 158 VAL A C 1
ATOM 1238 O O . VAL A 1 158 ? -9.418 -1.475 -0.610 1.00 90.75 158 VAL A O 1
ATOM 1241 N N . GLU A 1 159 ? -7.206 -1.747 -0.983 1.00 87.69 159 GLU A N 1
ATOM 1242 C CA . GLU A 1 159 ? -6.791 -1.684 0.419 1.00 87.69 159 GLU A CA 1
ATOM 1243 C C . GLU A 1 159 ? -7.309 -0.424 1.109 1.00 87.69 159 GLU A C 1
ATOM 1245 O O . GLU A 1 159 ? -8.074 -0.497 2.072 1.00 87.69 159 GLU A O 1
ATOM 1250 N N . ARG A 1 160 ? -7.002 0.751 0.546 1.00 86.69 160 ARG A N 1
ATOM 1251 C CA . ARG A 1 160 ? -7.461 2.012 1.141 1.00 86.69 160 ARG A CA 1
ATOM 1252 C C . ARG A 1 160 ? -8.977 2.167 1.147 1.00 86.69 160 ARG A C 1
ATOM 1254 O O . ARG A 1 160 ? -9.516 2.817 2.039 1.00 86.69 160 ARG A O 1
ATOM 1261 N N . PHE A 1 161 ? -9.667 1.631 0.145 1.00 89.44 161 PHE A N 1
ATOM 1262 C CA . PHE A 1 161 ? -11.121 1.732 0.080 1.00 89.44 161 PHE A CA 1
ATOM 1263 C C . PHE A 1 161 ? -11.808 0.904 1.172 1.00 89.44 161 PHE A C 1
ATOM 1265 O O . PHE A 1 161 ? -12.823 1.332 1.713 1.00 89.44 161 PHE A O 1
ATOM 1272 N N . ALA A 1 162 ? -11.262 -0.269 1.485 1.00 88.81 162 ALA A N 1
ATOM 1273 C CA . ALA A 1 162 ? -11.878 -1.227 2.394 1.00 88.81 162 ALA A CA 1
ATOM 1274 C C . ALA A 1 162 ? -11.526 -0.998 3.870 1.00 88.81 162 ALA A C 1
ATOM 1276 O O . ALA A 1 162 ? -12.341 -1.293 4.741 1.00 88.81 162 ALA A O 1
ATOM 1277 N N . GLU A 1 163 ? -10.332 -0.471 4.141 1.00 83.75 163 GLU A N 1
ATOM 1278 C CA . GLU A 1 163 ? -9.790 -0.312 5.494 1.00 83.75 163 GLU A CA 1
ATOM 1279 C C . GLU A 1 163 ? -9.682 1.157 5.893 1.00 83.75 163 GLU A C 1
ATOM 1281 O O . GLU A 1 163 ? -10.364 1.595 6.814 1.00 83.75 163 GLU A O 1
ATOM 1286 N N . CYS A 1 164 ? -8.903 1.939 5.142 1.00 82.38 164 CYS A N 1
ATOM 1287 C CA . CYS A 1 164 ? -8.551 3.312 5.510 1.00 82.38 164 CYS A CA 1
ATOM 1288 C C . CYS A 1 164 ? -9.770 4.258 5.522 1.00 82.38 164 CYS A C 1
ATOM 1290 O O . CYS A 1 164 ? -9.956 5.011 6.477 1.00 82.38 164 CYS A O 1
ATOM 1292 N N . ILE A 1 165 ? -10.650 4.212 4.509 1.00 85.25 165 ILE A N 1
ATOM 1293 C CA . ILE A 1 165 ? -11.840 5.089 4.475 1.00 85.25 165 ILE A CA 1
ATOM 1294 C C . ILE A 1 165 ? -12.841 4.730 5.592 1.00 85.25 165 ILE A C 1
ATOM 1296 O O . ILE A 1 165 ? -13.214 5.625 6.355 1.00 85.25 165 ILE A O 1
ATOM 1300 N N . PRO A 1 166 ? -13.290 3.467 5.737 1.00 87.75 166 PRO A N 1
ATOM 1301 C CA . PRO A 1 166 ? -14.202 3.101 6.816 1.00 87.75 166 PRO A CA 1
ATOM 1302 C C . PRO A 1 166 ? -13.567 3.249 8.205 1.00 87.75 166 PRO A C 1
ATOM 1304 O O . PRO A 1 166 ? -14.234 3.728 9.119 1.00 87.75 166 PRO A O 1
ATOM 1307 N N . GLY A 1 167 ? -12.283 2.909 8.355 1.00 85.69 167 GLY A N 1
AT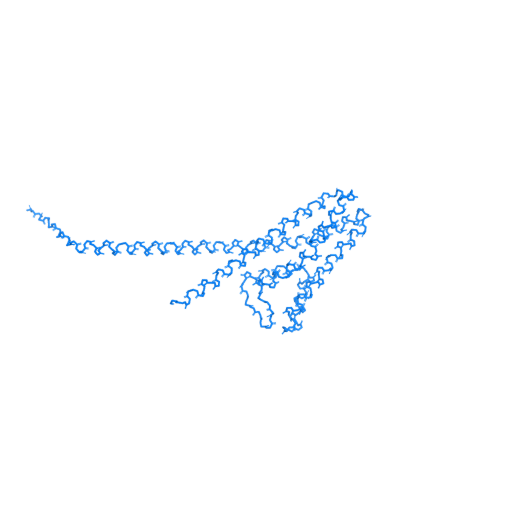OM 1308 C CA . GLY A 1 167 ? -11.517 3.058 9.593 1.00 85.69 167 GLY A CA 1
ATOM 1309 C C . GLY A 1 167 ? -11.446 4.511 10.056 1.00 85.69 167 GLY A C 1
ATOM 1310 O O . GLY A 1 167 ? -11.792 4.804 11.198 1.00 85.69 167 GLY A O 1
ATOM 1311 N N . ALA A 1 168 ? -11.142 5.447 9.152 1.00 85.06 168 ALA A N 1
ATOM 1312 C CA . ALA A 1 168 ? -11.154 6.877 9.460 1.00 85.06 168 ALA A CA 1
ATOM 1313 C C . ALA A 1 168 ? -12.540 7.368 9.918 1.00 85.06 168 ALA A C 1
ATOM 1315 O O . ALA A 1 168 ? -12.640 8.183 10.841 1.00 85.06 168 ALA A O 1
ATOM 1316 N N . VAL A 1 169 ? -13.625 6.858 9.318 1.00 88.06 169 VAL A N 1
ATOM 1317 C CA . VAL A 1 169 ? -14.998 7.172 9.752 1.00 88.06 169 VAL A CA 1
ATOM 1318 C C . VAL A 1 169 ? -15.257 6.626 11.156 1.00 88.06 169 VAL A C 1
ATOM 1320 O O . VAL A 1 169 ? -15.748 7.362 12.006 1.00 88.06 169 VAL A O 1
ATOM 1323 N N . ILE A 1 170 ? -14.896 5.371 11.428 1.00 88.44 170 ILE A N 1
ATOM 1324 C CA . ILE A 1 170 ? -15.051 4.727 12.742 1.00 88.44 170 ILE A CA 1
ATOM 1325 C C . ILE A 1 170 ? -14.269 5.496 13.815 1.00 88.44 170 ILE A C 1
ATOM 1327 O O . ILE A 1 170 ? -14.840 5.833 14.852 1.00 88.44 170 ILE A O 1
ATOM 1331 N N . GLN A 1 171 ? -13.011 5.851 13.542 1.00 85.31 171 GLN A N 1
ATOM 1332 C CA . GLN A 1 171 ? -12.158 6.630 14.444 1.00 85.31 171 GLN A CA 1
ATOM 1333 C C . GLN A 1 171 ? -12.725 8.023 14.717 1.00 85.31 171 GLN A C 1
ATOM 1335 O O . GLN A 1 171 ? -12.796 8.449 15.870 1.00 85.31 171 GLN A O 1
ATOM 1340 N N . THR A 1 172 ? -13.205 8.712 13.678 1.00 85.06 172 THR A N 1
ATOM 1341 C CA . THR A 1 172 ? -13.845 10.027 13.826 1.00 85.06 172 THR A CA 1
ATOM 1342 C C . THR A 1 172 ? -15.127 9.928 14.655 1.00 85.06 172 THR A C 1
ATOM 1344 O O . THR A 1 172 ? -15.373 10.760 15.526 1.00 85.06 172 THR A O 1
ATOM 1347 N N . MET A 1 173 ? -15.940 8.891 14.433 1.00 85.06 173 MET A N 1
ATOM 1348 C CA . MET A 1 173 ? -17.169 8.661 15.196 1.00 85.06 173 MET A CA 1
ATOM 1349 C C . MET A 1 173 ? -16.889 8.308 16.661 1.00 85.06 173 MET A C 1
ATOM 1351 O O . MET A 1 173 ? -17.604 8.781 17.542 1.00 85.06 173 MET A O 1
ATOM 1355 N N . ALA A 1 174 ? -15.853 7.516 16.942 1.00 82.88 174 ALA A N 1
ATOM 1356 C CA . ALA A 1 174 ? -15.415 7.236 18.309 1.00 82.88 174 ALA A CA 1
ATOM 1357 C C . ALA A 1 174 ? -14.959 8.524 19.017 1.00 82.88 174 ALA A C 1
ATOM 1359 O O . ALA A 1 174 ? -15.380 8.795 20.143 1.00 82.88 174 ALA A O 1
ATOM 1360 N N . PHE A 1 175 ? -14.195 9.366 18.312 1.00 81.56 175 PHE A N 1
ATOM 1361 C CA . PHE A 1 175 ? -13.733 10.656 18.821 1.00 81.56 175 PHE A CA 1
ATOM 1362 C C . PHE A 1 175 ? -14.889 11.603 19.172 1.00 81.56 175 PHE A C 1
ATOM 1364 O O . PHE A 1 175 ? -14.902 12.201 20.247 1.00 81.56 175 PHE A O 1
ATOM 1371 N N . VAL A 1 176 ? -15.898 11.708 18.299 1.00 81.94 176 VAL A N 1
ATOM 1372 C CA . VAL A 1 176 ? -17.096 12.534 18.545 1.00 81.94 176 VAL A CA 1
ATOM 1373 C C . VAL A 1 176 ? -17.934 11.999 19.712 1.00 81.94 176 VAL A C 1
ATOM 1375 O O . VAL A 1 176 ? -18.529 12.785 20.444 1.00 81.94 176 VAL A O 1
ATOM 1378 N N . ASN A 1 177 ? -17.948 10.683 19.936 1.00 79.62 177 ASN A N 1
ATOM 1379 C CA . ASN A 1 177 ? -18.679 10.049 21.039 1.00 79.62 177 ASN A CA 1
ATOM 1380 C C . ASN A 1 177 ? -17.958 10.131 22.400 1.00 79.62 177 ASN A C 1
ATOM 1382 O O . ASN A 1 177 ? -18.327 9.419 23.334 1.00 79.62 177 ASN A O 1
ATOM 1386 N N . GLY A 1 178 ? -16.952 11.001 22.531 1.00 67.56 178 GLY A N 1
ATOM 1387 C CA . GLY A 1 178 ? -16.275 11.284 23.797 1.00 67.56 178 GLY A CA 1
ATOM 1388 C C . GLY A 1 178 ? -15.049 10.416 24.077 1.00 67.56 178 GLY A C 1
ATOM 1389 O O . GLY A 1 178 ? -14.482 10.527 25.162 1.00 67.56 178 GLY A O 1
ATOM 1390 N N . GLN A 1 179 ? -14.600 9.587 23.124 1.00 66.56 179 GLN A N 1
ATOM 1391 C CA . GLN A 1 179 ? -13.286 8.944 23.216 1.00 66.56 179 GLN A CA 1
ATOM 1392 C C . GLN A 1 179 ? -12.203 9.847 22.648 1.00 66.56 179 GLN A C 1
ATOM 1394 O O . GLN A 1 179 ? -11.798 9.743 21.491 1.00 66.56 179 GLN A O 1
ATOM 1399 N N . HIS A 1 180 ? -11.699 10.731 23.497 1.00 64.12 180 HIS A N 1
ATOM 1400 C CA . HIS A 1 180 ? -10.524 11.534 23.188 1.00 64.12 180 HIS A CA 1
ATOM 1401 C C . HIS A 1 180 ? -9.253 10.730 23.482 1.00 64.12 180 HIS A C 1
ATOM 1403 O O . HIS A 1 180 ? -8.501 11.063 24.392 1.00 64.12 180 HIS A O 1
ATOM 1409 N N . SER A 1 181 ? -9.043 9.637 22.743 1.00 70.75 181 SER A N 1
ATOM 1410 C CA . SER A 1 181 ? -7.754 8.943 22.757 1.00 70.75 181 SER A CA 1
ATOM 1411 C C . SER A 1 181 ? -6.791 9.694 21.840 1.00 70.75 181 SER A C 1
ATOM 1413 O O . SER A 1 181 ? -7.061 9.869 20.647 1.00 70.75 181 SER A O 1
ATOM 1415 N N . ASP A 1 182 ? -5.656 10.131 22.387 1.00 76.31 182 ASP A N 1
ATOM 1416 C CA . ASP A 1 182 ? -4.566 10.735 21.610 1.00 76.31 182 ASP A CA 1
ATOM 1417 C C . ASP A 1 182 ? -4.095 9.789 20.492 1.00 76.31 182 ASP A C 1
ATOM 1419 O O . ASP A 1 182 ? -3.688 10.229 19.415 1.00 76.31 182 ASP A O 1
ATOM 1423 N N . LEU A 1 183 ? -4.225 8.477 20.714 1.00 77.06 183 LEU A N 1
ATOM 1424 C CA . LEU A 1 183 ? -3.873 7.430 19.762 1.00 77.06 183 LEU A CA 1
ATOM 1425 C C . LEU A 1 183 ? -4.806 7.432 18.542 1.00 77.06 183 LEU A C 1
ATOM 1427 O O . LEU A 1 183 ? -4.329 7.282 17.419 1.00 77.06 183 LEU A O 1
ATOM 1431 N N . ALA A 1 184 ? -6.100 7.713 18.728 1.00 76.31 184 ALA A N 1
ATOM 1432 C CA . ALA A 1 184 ? -7.067 7.827 17.633 1.00 76.31 184 ALA A CA 1
ATOM 1433 C C . ALA A 1 184 ? -6.772 9.032 16.726 1.00 76.31 184 ALA A C 1
ATOM 1435 O O . ALA A 1 184 ? -6.823 8.922 15.501 1.00 76.31 184 ALA A O 1
ATOM 1436 N N . LEU A 1 185 ? -6.414 10.178 17.315 1.00 79.69 185 LEU A N 1
ATOM 1437 C CA . LEU A 1 185 ? -6.021 11.375 16.564 1.00 79.69 185 LEU A CA 1
ATOM 1438 C C . LEU A 1 185 ? -4.705 11.168 15.811 1.00 79.69 185 LEU A C 1
ATOM 1440 O O . LEU A 1 185 ? -4.592 11.557 14.647 1.00 79.69 185 LEU A O 1
ATOM 1444 N N . LEU A 1 186 ? -3.715 10.552 16.462 1.00 80.44 186 LEU A N 1
ATOM 1445 C CA . LEU A 1 186 ? -2.432 10.232 15.840 1.00 80.44 186 LEU A CA 1
ATOM 1446 C C . LEU A 1 186 ? -2.588 9.209 14.712 1.00 80.44 186 LEU A C 1
ATOM 1448 O O . LEU A 1 186 ? -1.983 9.390 13.657 1.00 80.44 186 LEU A O 1
ATOM 1452 N N . SER A 1 187 ? -3.421 8.183 14.901 1.00 81.62 187 SER A N 1
ATOM 1453 C CA . SER A 1 187 ? -3.742 7.194 13.868 1.00 81.62 187 SER A CA 1
ATOM 1454 C C . SER A 1 187 ? -4.422 7.857 12.667 1.00 81.62 187 SER A C 1
ATOM 1456 O O . SER A 1 187 ? -3.937 7.715 11.545 1.00 81.62 187 SER A O 1
ATOM 1458 N N . LEU A 1 188 ? -5.441 8.694 12.895 1.00 82.00 188 LEU A N 1
ATOM 1459 C CA . LEU A 1 188 ? -6.139 9.418 11.830 1.00 82.00 188 LEU A CA 1
ATOM 1460 C C . LEU A 1 188 ? -5.205 10.367 11.060 1.00 82.00 188 LEU A C 1
ATOM 1462 O O . LEU A 1 188 ? -5.195 10.383 9.827 1.00 82.00 188 LEU A O 1
ATOM 1466 N N . ALA A 1 189 ? -4.399 11.157 11.775 1.00 83.88 189 ALA A N 1
ATOM 1467 C CA . ALA A 1 189 ? -3.450 12.083 11.163 1.00 83.88 189 ALA A CA 1
ATOM 1468 C C . ALA A 1 189 ? -2.367 11.340 10.368 1.00 83.88 189 ALA A C 1
ATOM 1470 O O . ALA A 1 189 ? -2.049 11.734 9.243 1.00 83.88 189 ALA A O 1
ATOM 1471 N N . SER A 1 190 ? -1.835 10.250 10.931 1.00 82.75 190 SER A N 1
ATOM 1472 C CA . SER A 1 190 ? -0.893 9.364 10.250 1.00 82.75 190 SER A CA 1
ATOM 1473 C C . SER A 1 190 ? -1.511 8.813 8.968 1.00 82.75 190 SER A C 1
ATOM 1475 O O . SER A 1 190 ? -0.933 9.007 7.903 1.00 82.75 190 SER A O 1
ATOM 1477 N N . SER A 1 191 ? -2.716 8.242 9.030 1.00 82.25 191 SER A N 1
ATOM 1478 C CA . SER A 1 191 ? -3.362 7.593 7.885 1.00 82.25 191 SER A CA 1
ATOM 1479 C C . SER A 1 191 ? -3.640 8.564 6.727 1.00 82.25 191 SER A C 1
ATOM 1481 O O . SER A 1 191 ? -3.375 8.261 5.563 1.00 82.25 191 SER A O 1
ATOM 1483 N N . ILE A 1 192 ? -4.072 9.802 7.010 1.00 85.12 192 ILE A N 1
ATOM 1484 C CA . ILE A 1 192 ? -4.269 10.827 5.966 1.00 85.12 192 ILE A CA 1
ATOM 1485 C C . ILE A 1 192 ? -2.934 11.202 5.301 1.00 85.12 192 ILE A C 1
ATOM 1487 O O . ILE A 1 192 ? -2.850 11.318 4.071 1.00 85.12 192 ILE A O 1
ATOM 1491 N N . LEU A 1 193 ? -1.877 11.384 6.100 1.00 87.25 193 LEU A N 1
ATOM 1492 C CA . LEU A 1 193 ? -0.548 11.736 5.599 1.00 87.25 193 LEU A CA 1
ATOM 1493 C C . LEU A 1 193 ? 0.076 10.592 4.791 1.00 87.25 193 LEU A C 1
ATOM 1495 O O . LEU A 1 193 ? 0.594 10.829 3.695 1.00 87.25 193 LEU A O 1
ATOM 1499 N N . THR A 1 194 ? -0.000 9.354 5.285 1.00 86.94 194 THR A N 1
ATOM 1500 C CA . THR A 1 194 ? 0.506 8.164 4.590 1.00 86.94 194 THR A CA 1
ATOM 1501 C C . THR A 1 194 ? -0.283 7.911 3.312 1.00 86.94 194 THR A C 1
ATOM 1503 O O . THR A 1 194 ? 0.323 7.670 2.266 1.00 86.94 194 THR A O 1
ATOM 1506 N N . ALA A 1 195 ? -1.611 8.060 3.327 1.00 86.38 195 ALA A N 1
ATOM 1507 C CA . ALA A 1 195 ? -2.441 7.929 2.137 1.00 86.38 195 ALA A CA 1
ATOM 1508 C C . ALA A 1 195 ? -2.032 8.934 1.051 1.00 86.38 195 ALA A C 1
ATOM 1510 O O . ALA A 1 195 ? -1.822 8.535 -0.103 1.00 86.38 195 ALA A O 1
ATOM 1511 N N . GLY A 1 196 ? -1.846 10.206 1.423 1.00 89.25 196 GLY A N 1
ATOM 1512 C CA . GLY A 1 196 ? -1.360 11.254 0.525 1.00 89.25 196 GLY A CA 1
ATOM 1513 C C . GLY A 1 196 ? 0.029 10.947 -0.035 1.00 89.25 196 GLY A C 1
ATOM 1514 O O . GLY A 1 196 ? 0.230 10.987 -1.252 1.00 89.25 196 GLY A O 1
ATOM 1515 N N . PHE A 1 197 ? 0.967 10.560 0.833 1.00 91.12 197 PHE A N 1
ATOM 1516 C CA . PHE A 1 197 ? 2.334 10.221 0.443 1.00 91.12 197 PHE A CA 1
ATOM 1517 C C . PHE A 1 197 ? 2.392 9.019 -0.509 1.00 91.12 197 PHE A C 1
ATOM 1519 O O . PHE A 1 197 ? 3.012 9.100 -1.569 1.00 91.12 197 PHE A O 1
ATOM 1526 N N . ILE A 1 198 ? 1.701 7.920 -0.187 1.00 89.56 198 ILE A N 1
ATOM 1527 C CA . ILE A 1 198 ? 1.632 6.728 -1.043 1.00 89.56 198 ILE A CA 1
ATOM 1528 C C . ILE A 1 198 ? 1.019 7.099 -2.406 1.00 89.56 198 ILE A C 1
ATOM 1530 O O . ILE A 1 198 ? 1.545 6.711 -3.446 1.00 89.56 198 ILE A O 1
ATOM 1534 N N . SER A 1 199 ? -0.057 7.898 -2.430 1.00 89.38 199 SER A N 1
ATOM 1535 C CA . SER A 1 199 ? -0.711 8.321 -3.680 1.00 89.38 199 SER A CA 1
ATOM 1536 C C . SER A 1 199 ? 0.221 9.153 -4.575 1.00 89.38 199 SER A C 1
ATOM 1538 O O . SER A 1 199 ? 0.306 8.922 -5.788 1.00 89.38 199 SER A O 1
ATOM 1540 N N . ALA A 1 200 ? 0.978 10.076 -3.975 1.00 91.19 200 ALA A N 1
ATOM 1541 C CA . ALA A 1 200 ? 1.969 10.884 -4.677 1.00 91.19 200 ALA A CA 1
ATOM 1542 C C . ALA A 1 200 ? 3.109 10.020 -5.242 1.00 91.19 200 ALA A C 1
ATOM 1544 O O . ALA A 1 200 ? 3.392 10.098 -6.440 1.00 91.19 200 ALA A O 1
ATOM 1545 N N . SER A 1 201 ? 3.698 9.144 -4.424 1.00 90.94 201 SER A N 1
ATOM 1546 C CA . SER A 1 201 ? 4.792 8.246 -4.826 1.00 90.94 201 SER A CA 1
ATOM 1547 C C . SER A 1 201 ? 4.399 7.344 -6.001 1.00 90.94 201 SER A C 1
ATOM 1549 O O . SER A 1 201 ? 5.141 7.224 -6.975 1.00 90.94 201 SER A O 1
ATOM 1551 N N . MET A 1 202 ? 3.188 6.777 -5.981 1.00 87.81 202 MET A N 1
ATOM 1552 C CA . MET A 1 202 ? 2.681 5.945 -7.080 1.00 87.81 202 MET A CA 1
ATOM 1553 C C . MET A 1 202 ? 2.440 6.743 -8.367 1.00 87.81 202 MET A C 1
ATOM 1555 O O . MET A 1 202 ? 2.703 6.253 -9.469 1.00 87.81 202 MET A O 1
ATOM 1559 N N . THR A 1 203 ? 1.934 7.973 -8.244 1.00 90.06 203 THR A N 1
ATOM 1560 C CA . THR A 1 203 ? 1.666 8.850 -9.393 1.00 90.06 203 THR A CA 1
ATOM 1561 C C . THR A 1 203 ? 2.962 9.284 -10.068 1.00 90.06 203 THR A C 1
ATOM 1563 O O . THR A 1 203 ? 3.050 9.247 -11.299 1.00 90.06 203 THR A O 1
ATOM 1566 N N . ILE A 1 204 ? 3.972 9.642 -9.271 1.00 89.38 204 ILE A N 1
ATOM 1567 C CA . ILE A 1 204 ? 5.312 9.981 -9.755 1.00 89.38 204 ILE A CA 1
ATOM 1568 C C . ILE A 1 204 ? 5.897 8.786 -10.509 1.00 89.38 204 ILE A C 1
ATOM 1570 O O . ILE A 1 204 ? 6.219 8.922 -11.689 1.00 89.38 204 ILE A O 1
ATOM 1574 N N . GLU A 1 205 ? 5.913 7.597 -9.901 1.00 89.50 205 GLU A N 1
ATOM 1575 C CA . GLU A 1 205 ? 6.475 6.399 -10.533 1.00 89.50 205 GLU A CA 1
ATOM 1576 C C . GLU A 1 205 ? 5.777 6.057 -11.858 1.00 89.50 205 GLU A C 1
ATOM 1578 O O . GLU A 1 205 ? 6.418 5.795 -12.884 1.00 89.50 205 GLU A O 1
ATOM 1583 N N . LYS A 1 206 ? 4.440 6.095 -11.873 1.00 87.75 206 LYS A N 1
ATOM 1584 C CA . LYS A 1 206 ? 3.650 5.834 -13.083 1.00 87.75 206 LYS A CA 1
ATOM 1585 C C . LYS A 1 206 ? 3.935 6.871 -14.172 1.00 87.75 206 LYS A C 1
ATOM 1587 O O . LYS A 1 206 ? 4.053 6.513 -15.350 1.00 87.75 206 LYS A O 1
ATOM 1592 N N . GLY A 1 207 ? 4.062 8.142 -13.793 1.00 87.06 207 GLY A N 1
ATOM 1593 C CA . GLY A 1 207 ? 4.430 9.237 -14.688 1.00 87.06 207 GLY A CA 1
ATOM 1594 C C . GLY A 1 207 ? 5.818 9.042 -15.296 1.00 87.06 207 GLY A C 1
ATOM 1595 O O . GLY A 1 207 ? 5.973 9.100 -16.520 1.00 87.06 207 GLY A O 1
ATOM 1596 N N . GLU A 1 208 ? 6.812 8.721 -14.469 1.00 85.88 208 GLU A N 1
ATOM 1597 C CA . GLU A 1 208 ? 8.182 8.457 -14.906 1.00 85.88 208 GLU A CA 1
ATOM 1598 C C . GLU A 1 208 ? 8.258 7.270 -15.871 1.00 85.88 208 GLU A C 1
ATOM 1600 O O . GLU A 1 208 ? 8.945 7.336 -16.894 1.00 85.88 208 GLU A O 1
ATOM 1605 N N . ARG A 1 209 ? 7.523 6.184 -15.608 1.00 83.00 209 ARG A N 1
ATOM 1606 C CA . ARG A 1 209 ? 7.454 5.029 -16.521 1.00 83.00 209 ARG A CA 1
ATOM 1607 C C . ARG A 1 209 ? 6.828 5.381 -17.860 1.00 83.00 209 ARG A C 1
ATOM 1609 O O . ARG A 1 209 ? 7.340 4.973 -18.904 1.00 83.00 209 ARG A O 1
ATOM 1616 N N . ARG A 1 210 ? 5.755 6.177 -17.856 1.00 84.75 210 ARG A N 1
ATOM 1617 C CA . ARG A 1 210 ? 5.106 6.632 -19.092 1.00 84.75 210 ARG A CA 1
ATOM 1618 C C . ARG A 1 210 ? 6.064 7.456 -19.951 1.00 84.75 210 ARG A C 1
ATOM 1620 O O . ARG A 1 210 ? 6.137 7.238 -21.160 1.00 84.75 210 ARG A O 1
ATOM 1627 N N . GLN A 1 211 ? 6.836 8.352 -19.337 1.00 83.62 211 GLN A N 1
ATOM 1628 C CA . GLN A 1 211 ? 7.849 9.135 -20.046 1.00 83.62 211 GLN A CA 1
ATOM 1629 C C . GLN A 1 211 ? 8.992 8.263 -20.582 1.00 83.62 211 GLN A C 1
ATOM 1631 O O . GLN A 1 211 ? 9.433 8.456 -21.715 1.00 83.62 211 GLN A O 1
ATOM 1636 N N . ARG A 1 212 ? 9.451 7.271 -19.810 1.00 80.56 212 ARG A N 1
ATOM 1637 C CA . ARG A 1 212 ? 10.489 6.319 -20.242 1.00 80.56 212 ARG A CA 1
ATOM 1638 C C . ARG A 1 212 ? 10.044 5.490 -21.446 1.00 80.56 212 ARG A C 1
ATOM 1640 O O . ARG A 1 212 ? 10.773 5.424 -22.436 1.00 80.56 212 ARG A O 1
ATOM 1647 N N . GLY A 1 213 ? 8.828 4.948 -21.407 1.00 81.88 213 GLY A N 1
ATOM 1648 C CA . GLY A 1 213 ? 8.247 4.220 -22.537 1.00 81.88 213 GLY A CA 1
ATOM 1649 C C . GLY A 1 213 ? 8.111 5.089 -23.792 1.00 81.88 213 GLY A C 1
ATOM 1650 O O . GLY A 1 213 ? 8.409 4.632 -24.894 1.00 81.88 213 GLY A O 1
ATOM 1651 N N . ALA A 1 214 ? 7.733 6.363 -23.639 1.00 82.38 214 ALA A N 1
ATOM 1652 C CA . ALA A 1 214 ? 7.676 7.308 -24.755 1.00 82.38 214 ALA A CA 1
ATOM 1653 C C . ALA A 1 214 ? 9.066 7.596 -25.355 1.00 82.38 214 ALA A C 1
ATOM 1655 O O . ALA A 1 214 ? 9.219 7.601 -26.576 1.00 82.38 214 ALA A O 1
ATOM 1656 N N . ARG A 1 215 ? 10.097 7.770 -24.516 1.00 78.88 215 ARG A N 1
ATOM 1657 C CA . ARG A 1 215 ? 11.482 8.005 -24.965 1.00 78.88 215 ARG A CA 1
ATOM 1658 C C . ARG A 1 215 ? 12.080 6.807 -25.699 1.00 78.88 215 ARG A C 1
ATOM 1660 O O . ARG A 1 215 ? 12.710 6.996 -26.733 1.00 78.88 215 ARG A O 1
ATOM 1667 N N . GLN A 1 216 ? 11.856 5.587 -25.209 1.00 79.50 216 GLN A N 1
ATOM 1668 C CA . GLN A 1 216 ? 12.318 4.371 -25.890 1.00 79.50 216 GLN A CA 1
ATOM 1669 C C . GLN A 1 216 ? 11.681 4.204 -27.274 1.00 79.50 216 GLN A C 1
ATOM 1671 O O . GLN A 1 216 ? 12.344 3.751 -28.203 1.00 79.50 216 GLN A O 1
ATOM 1676 N N . ARG A 1 217 ? 10.408 4.594 -27.429 1.00 78.00 217 ARG A N 1
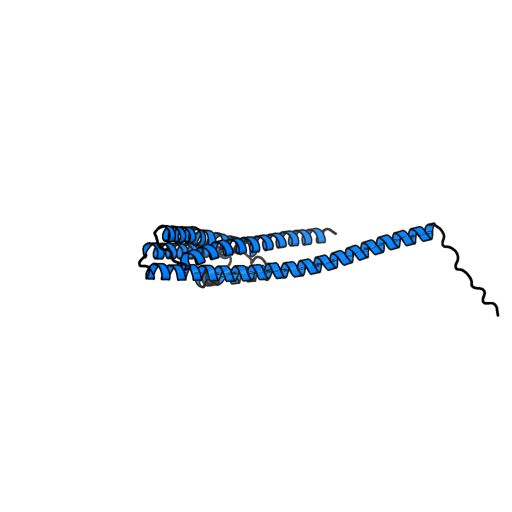ATOM 1677 C CA . ARG A 1 217 ? 9.736 4.600 -28.735 1.00 78.00 217 ARG A CA 1
ATOM 1678 C C . ARG A 1 217 ? 10.335 5.654 -29.662 1.00 78.00 217 ARG A C 1
ATOM 1680 O O . ARG A 1 217 ? 10.674 5.317 -30.785 1.00 78.00 217 ARG A O 1
ATOM 1687 N N . ALA A 1 218 ? 10.537 6.879 -29.175 1.00 74.94 218 ALA A N 1
ATOM 1688 C CA . ALA A 1 218 ? 11.127 7.962 -29.964 1.00 74.94 218 ALA A CA 1
ATOM 1689 C C . ALA A 1 218 ? 12.554 7.637 -30.449 1.00 74.94 218 ALA A C 1
ATOM 1691 O O . ALA A 1 218 ? 12.876 7.903 -31.605 1.00 74.94 218 ALA A O 1
ATOM 1692 N N . GLY A 1 219 ? 13.380 7.006 -29.607 1.00 66.06 219 GLY A N 1
ATOM 1693 C CA . GLY A 1 219 ? 14.751 6.611 -29.952 1.00 66.06 219 GLY A CA 1
ATOM 1694 C C . GLY A 1 219 ? 14.872 5.444 -30.939 1.00 66.06 219 GLY A C 1
ATOM 1695 O O . GLY A 1 219 ? 15.937 5.269 -31.512 1.00 66.06 219 GLY A O 1
ATOM 1696 N N . LYS A 1 220 ? 13.805 4.665 -31.169 1.00 59.72 220 LYS A N 1
ATOM 1697 C CA . LYS A 1 220 ? 13.756 3.628 -32.220 1.00 59.72 220 LYS A CA 1
ATOM 1698 C C . LYS A 1 220 ? 13.357 4.172 -33.599 1.00 59.72 220 LYS A C 1
ATOM 1700 O O . LYS A 1 220 ? 13.349 3.413 -34.560 1.00 59.72 220 LYS A O 1
ATOM 1705 N N . THR A 1 221 ? 12.990 5.451 -33.687 1.00 51.59 221 THR A N 1
ATOM 1706 C CA . THR A 1 221 ? 12.491 6.099 -34.916 1.00 51.59 221 THR A CA 1
ATOM 1707 C C . THR A 1 221 ? 13.570 6.854 -35.703 1.00 51.59 221 THR A C 1
ATOM 1709 O O . THR A 1 221 ? 13.229 7.538 -36.665 1.00 51.59 221 THR A O 1
ATOM 1712 N N . TYR A 1 222 ? 14.842 6.746 -35.304 1.00 39.62 222 TYR A N 1
ATOM 1713 C CA . TYR A 1 222 ? 15.999 7.354 -35.969 1.00 39.62 222 TYR A CA 1
ATOM 1714 C C . TYR A 1 222 ? 17.021 6.296 -36.371 1.00 39.62 222 TYR A C 1
ATOM 1716 O O . TYR A 1 222 ? 17.200 5.339 -35.584 1.00 39.62 222 TYR A O 1
#

Radius of gyration: 29.27 Å; chains: 1; bounding box: 90×62×74 Å

Sequence (222 aa):
MTQVQSHPPNPSPTRKLTRKLSRRSSLSLAQAESFHKLSSKALWSWRNVSNIALYISAGLSMIDLLFDIAMVQEYYDADQPKFATATLVTIALNLFLQLVVVLTQNGKRGANVILRESLFVVTFVKPGVDVFRVVVEQEQAVNSILPPINEMLIDKGVERFAECIPGAVIQTMAFVNGQHSDLALLSLASSILTAGFISASMTIEKGERRQRGARQRAGKTY

Organism: NCBI:txid1714387

Secondary structure (DSSP, 8-state):
------PPPPPPHHHHHHHHHHHHHHHHHHHHHHHHHHHHHHHHHHHHHHHHHHHHHHHHHHHHHHHHHHHHHHHHHTT-HHHHHHHHHHHHHHHHHHHHHHHHHHTTS-HHHHHHHHHHHHTT-HHHHHHHHHHTTPPPPTT-SS-HHHHHHHHHHHHIIIIIHHHHHHHHHHHHTT---HHHHHHHHHHHHHHHHHHHHHHHHHHHHHHHHHHHHHHT--

Foldseek 3Di:
DDPPPDDPDDDDPVVVVVVVVVVVVVVVVVVVVVVVVVVVVVLVVVLVVLLVLLLVLLVLVLVLVVLLVVVLVVCVVVVNVVLNVQLVQLVVQLLVVLLVLLCVQCVPVDDVSSVVCNVCSVVVVNSVVLSVCLSVVPAQDVSGPDRSLVSSVVSVVSNCVRRVVSNLVSLVVCVVVPPPDPSSVVSNVSSVVSVVSNVVSSVSSVVSVVVVVVVVVVVVVD

pLDDT: mean 83.22, std 9.94, range [39.62, 93.69]

=== Feature glossary ===
Reading guide. The protein is described through the following features:

Foldseek 3Di. A 3Di character summarizes, for each residue, the relative orientation of the Cα frame of its nearest spatial neighbor. Because it encodes fold topology rather than chemistry, 3Di alignments detect remote structural similarity that sequence alignment misses.

Contact-map, Ramachandran, and PAE plots. Plot images: a contact map (which residues are close in 3D, as an N×N binary image), a Ramachandran scatter (backbone torsion angles, revealing secondary-structure composition at a glance), and — for AlphaFold structures — a PAE heatmap (pairwise prediction confidence).

Radius of gyration, Cα contacts, bounding box. Radius of gyration (Rg) is the root-mean-square distance of Cα atoms from their centroid — a single number for overall size and compactness. A globular domain of N residues has Rg ≈ 2.2·N^0.38 Å; an extended or disordered chain has a much larger Rg. The Cα contact count is the number of residue pairs whose Cα atoms are within 8 Å and are more than four positions apart in sequence — a standard proxy for tertiary packing density. The bounding box is the smallest axis-aligned box enclosing all Cα atoms.

Secondary structure (8-state, DSSP). Eight-state secondary structure (DSSP): H is the canonical α-helix, G the tighter 3₁₀-helix, I the wider π-helix; E/B are β-structure, T and S are turns and bends, and '-' is everything else. DSSP derives these from the pattern of main-chain N–H···O=C hydrogen bonds, not from the sequence.

B-factor. B-factor (Debye–Waller factor) reflects atomic displacement in the crystal lattice. It is an experimental observable (units Å²), not a prediction; low values mean the atom is pinned down, high values mean it moves or is heterogeneous across the crystal.

pLDDT. pLDDT is the predicted lDDT-Cα score: AlphaFold's confidence that the local environment of each residue (all inter-atomic distances within 15 Å) is correctly placed. It is a per-residue number between 0 and 100, with higher meaning more reliable.

Nearest PDB structures. Nearest PDB neighbors are the top structural matches found by Foldseek when searching this structure against the entire Protein Data Bank. Each hit reports a TM-score (0 to 1; >0.5 almost always implies the same fold) and an E-value. These are *structural* homologs — they may share no detectable sequence similarity.

Solvent-accessible surface area. Accessible surface area quantifies burial. A residue with SASA near zero is packed into the hydrophobic core; one with SASA >100 Å² sits on the surface. Computed here via the Shrake–Rupley numerical algorithm with a 1.4 Å probe.

Rendered structure images. Structure images are PyMOL renders from six orthogonal camera directions. Cartoon representation draws helices as coils and strands as arrows; sticks shows the backbone as bonds; surface shows the solvent-excluded envelope. Rainbow coloring maps sequence position to hue (blue→red, N→C); chain coloring assigns a distinct color per polypeptide.

Backbone torsions (φ/ψ). φ (phi) and ψ (psi) are the two rotatable backbone dihedrals per residue: φ is the C(i-1)–N–Cα–C torsion, ψ is the N–Cα–C–N(i+1) torsion, both in degrees on (−180°, 180°]. α-helical residues cluster near (−60°, −45°); β-strand residues near (−120°, +130°). A Ramachandran plot is simply a scatter of (φ, ψ) for every residue.

Predicted aligned error. Predicted Aligned Error (PAE) is an AlphaFold confidence matrix: entry (i, j) is the expected error in the position of residue j, in ångströms, when the prediction is superimposed on the true structure at residue i. Low PAE within a block of residues means that block is internally rigid and well-predicted; high PAE between two blocks means their relative placement is uncertain even if each block individually is confident.

mmCIF coordinates. Structure coordinates are given as an mmCIF _atom_site loop: one row per atom with element, residue name, chain id, sequence number, and x/y/z position in Å. Only the four main-chain atoms per residue are included here; side chains are omitted to keep the record compact.

InterPro / GO / CATH / organism. Database cross-references. InterPro integrates a dozen domain/family signature databases into unified entries with residue-range hits. GO terms attach function/process/location labels with evidence codes. CATH codes position the fold in a four-level structural taxonomy. Organism is the NCBI-taxonomy species name.

Secondary structure (3-state, P-SEA). SS3 is a coarse helix/strand/coil call (letters a/b/c) made by the P-SEA algorithm from inter-Cα distances and dihedrals. It is less detailed than DSSP but needs only Cα positions.

Sequence. Sequence gives the chain of amino acids in standard one-letter code (A=alanine, C=cysteine, …, Y=tyrosine), read N→C. It is the only feature that is directly encoded by the gene; all structural features are derived from the folded form of this sequence.